Protein AF-A0A520HET7-F1 (afdb_monomer)

pLDDT: mean 91.91, std 13.43, range [41.72, 98.81]

Secondary structure (DSSP, 8-state):
--SSHHHHHTTSS------HHHHHHHHHHHHHHHHHS-HHHHHHHHHHHTTGGGG--TTS--SSHHHHHHHHHHTTT-B-TTS-BSSGGGGGGG---EETTSS--HHHHTGGG-SHHHHHHHHHHHHH-TTS-HHHHHHHHHHHHHHHHHHTSHHHHEESSSTTTTTSBEEETTB--TT-BHHHHIIIIIHHHHHHSSSPS-SPPPHHHHHHHT-S-HHHHHHHHHHHHHHHHHHHHTS-TTSPPPSSEEE-

Radius of gyration: 20.05 Å; Cα contacts (8 Å, |Δi|>4): 363; chains: 1; bounding box: 44×69×48 Å

Structure (mmCIF, N/CA/C/O backbone):
data_AF-A0A520HET7-F1
#
_entry.id   AF-A0A520HET7-F1
#
loop_
_atom_site.group_PDB
_atom_site.id
_atom_site.type_symbol
_atom_site.label_atom_id
_atom_site.label_alt_id
_atom_site.label_comp_id
_atom_site.label_asym_id
_atom_site.label_entity_id
_atom_site.label_seq_id
_atom_site.pdbx_PDB_ins_code
_atom_site.Cartn_x
_atom_site.Cartn_y
_atom_site.Cartn_z
_atom_site.occupancy
_atom_site.B_iso_or_equiv
_atom_site.auth_seq_id
_atom_site.auth_comp_id
_atom_site.auth_asym_id
_atom_sit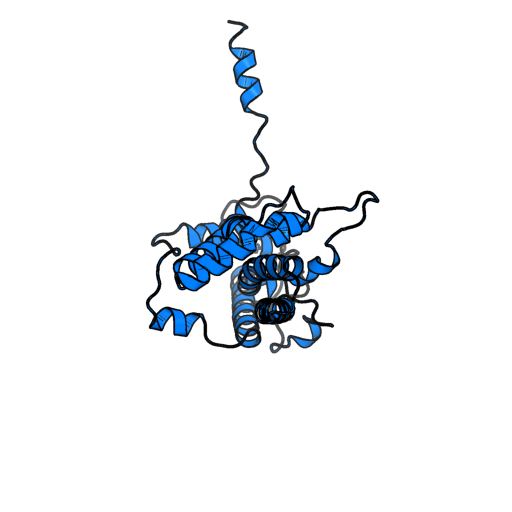e.auth_atom_id
_atom_site.pdbx_PDB_model_num
ATOM 1 N N . MET A 1 1 ? 18.263 50.268 4.501 1.00 50.28 1 MET A N 1
ATOM 2 C CA . MET A 1 1 ? 18.326 49.179 3.495 1.00 50.28 1 MET A CA 1
ATOM 3 C C . MET A 1 1 ? 18.957 47.864 3.989 1.00 50.28 1 MET A C 1
ATOM 5 O O . MET A 1 1 ? 18.772 46.863 3.322 1.00 50.28 1 MET A O 1
ATOM 9 N N . LYS A 1 2 ? 19.624 47.790 5.160 1.00 48.81 2 LYS A N 1
ATOM 10 C CA . LYS A 1 2 ? 20.211 46.527 5.679 1.00 48.81 2 LYS A CA 1
ATOM 11 C C . LYS A 1 2 ? 19.286 45.656 6.556 1.00 48.81 2 LYS A C 1
ATOM 13 O O . LYS A 1 2 ? 19.628 44.517 6.833 1.00 48.81 2 LYS A O 1
ATOM 18 N N . ARG A 1 3 ? 18.115 46.157 6.977 1.00 50.66 3 ARG A N 1
ATOM 19 C CA . ARG A 1 3 ? 17.172 45.417 7.848 1.00 50.66 3 ARG A CA 1
ATOM 20 C C . ARG A 1 3 ? 16.151 44.548 7.099 1.00 50.66 3 ARG A C 1
ATOM 22 O O . ARG A 1 3 ? 15.585 43.651 7.702 1.00 50.66 3 ARG A O 1
ATOM 29 N N . PHE A 1 4 ? 15.967 44.761 5.794 1.00 49.16 4 PHE A N 1
ATOM 30 C CA . PHE A 1 4 ? 15.048 43.959 4.971 1.00 49.16 4 PHE A CA 1
ATOM 31 C C . PHE A 1 4 ? 15.690 42.688 4.388 1.00 49.16 4 PHE A C 1
ATOM 33 O O . PHE A 1 4 ? 14.978 41.783 3.975 1.00 49.16 4 PHE A O 1
ATOM 40 N N . LEU A 1 5 ? 17.025 42.580 4.406 1.00 49.09 5 LEU A N 1
ATOM 41 C CA . LEU A 1 5 ? 17.752 41.402 3.908 1.00 49.09 5 LEU A CA 1
ATOM 42 C C . LEU A 1 5 ? 17.759 40.223 4.896 1.00 49.09 5 LEU A C 1
ATOM 44 O O . LEU A 1 5 ? 17.879 39.080 4.473 1.00 49.09 5 LEU A O 1
ATOM 48 N N . LEU A 1 6 ? 17.578 40.476 6.196 1.00 46.09 6 LEU A N 1
ATOM 49 C CA . LEU A 1 6 ? 17.542 39.421 7.219 1.00 46.09 6 LEU A CA 1
ATOM 50 C C . LEU A 1 6 ? 16.191 38.690 7.288 1.00 46.09 6 LEU A C 1
ATOM 52 O O . LEU A 1 6 ? 16.147 37.545 7.722 1.00 46.09 6 LEU A O 1
ATOM 56 N N . ALA A 1 7 ? 15.104 39.312 6.819 1.00 47.66 7 ALA A N 1
ATOM 57 C CA . ALA A 1 7 ? 13.781 38.685 6.794 1.00 47.66 7 ALA A CA 1
ATOM 58 C C . ALA A 1 7 ? 13.607 37.694 5.626 1.00 47.66 7 ALA A C 1
ATOM 60 O O . ALA A 1 7 ? 12.844 36.744 5.750 1.00 47.66 7 ALA A O 1
ATOM 61 N N . ALA A 1 8 ? 14.341 37.874 4.521 1.00 47.59 8 ALA A N 1
ATOM 62 C CA . ALA A 1 8 ? 14.247 37.003 3.344 1.00 47.59 8 ALA A CA 1
ATOM 63 C C . ALA A 1 8 ? 15.023 35.678 3.492 1.00 47.59 8 ALA A C 1
ATOM 65 O O . ALA A 1 8 ? 14.707 34.699 2.823 1.00 47.59 8 ALA A O 1
ATOM 66 N N . ILE A 1 9 ? 16.020 35.619 4.382 1.00 50.34 9 ILE A N 1
ATOM 67 C CA . ILE A 1 9 ? 16.832 34.409 4.607 1.00 50.34 9 ILE A CA 1
ATOM 68 C C . ILE A 1 9 ? 16.124 33.428 5.562 1.00 50.34 9 ILE A C 1
ATOM 70 O O . ILE A 1 9 ? 16.315 32.219 5.457 1.00 50.34 9 ILE A O 1
ATOM 74 N N . ALA A 1 10 ? 15.238 33.915 6.437 1.00 47.31 10 ALA A N 1
ATOM 75 C CA . ALA A 1 10 ? 14.486 33.071 7.370 1.00 47.31 10 ALA A CA 1
ATOM 76 C C . ALA A 1 10 ? 13.358 32.250 6.705 1.00 47.31 10 ALA A C 1
ATOM 78 O O . ALA A 1 10 ? 12.834 31.323 7.316 1.00 47.31 10 ALA A O 1
ATOM 79 N N . SER A 1 11 ? 12.987 32.556 5.457 1.00 49.66 11 SER A N 1
ATOM 80 C CA . SER A 1 11 ? 11.892 31.885 4.734 1.00 49.66 11 SER A CA 1
ATOM 81 C C . SER A 1 11 ? 12.326 30.640 3.949 1.00 49.66 11 SER A C 1
ATOM 83 O O . SER A 1 11 ? 11.476 29.907 3.458 1.00 49.66 11 SER A O 1
ATOM 85 N N . LEU A 1 12 ? 13.633 30.389 3.817 1.00 51.75 12 LEU A N 1
ATOM 86 C CA . LEU A 1 12 ? 14.186 29.283 3.017 1.00 51.75 12 LEU A CA 1
ATOM 87 C C . LEU A 1 12 ? 14.433 27.993 3.827 1.00 51.75 12 LEU A C 1
ATOM 89 O O . LEU A 1 12 ? 14.919 27.011 3.276 1.00 51.75 12 LEU A O 1
ATOM 93 N N . GLY A 1 13 ? 14.110 27.979 5.125 1.00 48.25 13 GLY A N 1
ATOM 94 C CA . GLY A 1 13 ? 14.528 26.922 6.058 1.00 48.25 13 GLY A CA 1
ATOM 95 C C . GLY A 1 13 ? 13.505 25.836 6.412 1.00 48.25 13 GLY A C 1
ATOM 96 O O . GLY A 1 13 ? 13.817 25.009 7.261 1.00 48.25 13 GLY A O 1
ATOM 97 N N . LEU A 1 14 ? 12.300 25.818 5.829 1.00 45.97 14 LEU A N 1
ATOM 98 C CA . LEU A 1 14 ? 11.236 24.865 6.214 1.00 45.97 14 LEU A CA 1
ATOM 99 C C . LEU A 1 14 ? 10.587 24.137 5.029 1.00 45.97 14 LEU A C 1
ATOM 101 O O . LEU A 1 14 ? 9.442 23.694 5.119 1.00 45.97 14 LEU A O 1
ATOM 105 N N . ALA A 1 15 ? 11.303 23.970 3.917 1.00 41.72 15 ALA A N 1
ATOM 106 C CA . ALA A 1 15 ? 10.901 22.962 2.945 1.00 41.72 15 ALA A CA 1
ATOM 107 C C . ALA A 1 15 ? 11.228 21.586 3.545 1.00 41.72 15 ALA A C 1
ATOM 109 O O . ALA A 1 15 ? 12.337 21.078 3.389 1.00 41.72 15 ALA A O 1
ATOM 110 N N . SER A 1 16 ? 10.272 21.003 4.277 1.00 43.72 16 SER A N 1
ATOM 111 C CA . SER A 1 16 ? 10.305 19.560 4.526 1.00 43.72 16 SER A CA 1
ATOM 112 C C . SER A 1 16 ? 10.418 18.874 3.162 1.00 43.72 16 SER A C 1
ATOM 114 O O . SER A 1 16 ? 9.773 19.343 2.216 1.00 43.72 16 SER A O 1
ATOM 116 N N . PRO A 1 17 ? 11.252 17.832 3.003 1.00 43.75 17 PRO A N 1
ATOM 117 C CA . PRO A 1 17 ? 11.263 17.077 1.760 1.00 43.75 17 PRO A CA 1
ATOM 118 C C . PRO A 1 17 ? 9.821 16.684 1.446 1.00 43.75 17 PRO A C 1
ATOM 120 O O . PRO A 1 17 ? 9.133 16.137 2.303 1.00 43.75 17 PRO A O 1
ATOM 123 N N . ALA A 1 18 ? 9.343 17.037 0.253 1.00 44.16 18 ALA A N 1
ATOM 124 C CA . ALA A 1 18 ? 8.029 16.622 -0.201 1.00 44.16 18 ALA A CA 1
ATOM 125 C C . ALA A 1 18 ? 8.067 15.100 -0.399 1.00 44.16 18 ALA A C 1
ATOM 127 O O . ALA A 1 18 ? 8.464 14.608 -1.453 1.00 44.16 18 ALA A O 1
ATOM 128 N N . THR A 1 19 ? 7.692 14.371 0.648 1.00 51.69 19 THR A N 1
ATOM 129 C CA . THR A 1 19 ? 7.347 12.942 0.655 1.00 51.69 19 THR A CA 1
ATOM 130 C C . THR A 1 19 ? 5.921 12.709 0.142 1.00 51.69 19 THR A C 1
ATOM 132 O O . THR A 1 19 ? 5.390 11.610 0.221 1.00 51.69 19 THR A O 1
ATOM 135 N N . ALA A 1 20 ? 5.303 13.761 -0.408 1.00 56.44 20 ALA A N 1
ATOM 136 C CA . ALA A 1 20 ? 3.887 13.831 -0.746 1.00 56.44 20 ALA A CA 1
ATOM 137 C C . ALA A 1 20 ? 3.438 12.774 -1.764 1.00 56.44 20 ALA A C 1
ATOM 139 O O . ALA A 1 20 ? 2.288 12.353 -1.716 1.00 56.44 20 ALA A O 1
ATOM 140 N N . PHE A 1 21 ? 4.353 12.327 -2.626 1.00 56.56 21 PHE A N 1
ATOM 141 C CA . PHE A 1 21 ? 4.048 11.454 -3.751 1.00 56.56 21 PHE A CA 1
ATOM 142 C C . PHE A 1 21 ? 3.367 10.143 -3.327 1.00 56.56 21 PHE A C 1
ATOM 144 O O . PHE A 1 21 ? 2.251 9.873 -3.762 1.00 56.56 21 PHE A O 1
ATOM 151 N N . TRP A 1 22 ? 3.980 9.376 -2.422 1.00 74.69 22 TRP A N 1
ATOM 152 C CA . TRP A 1 22 ? 3.409 8.107 -1.947 1.00 74.69 22 TRP A CA 1
ATOM 153 C C . TRP A 1 22 ? 2.294 8.314 -0.911 1.00 74.69 22 TRP A C 1
ATOM 155 O O . TRP A 1 22 ? 1.316 7.567 -0.865 1.00 74.69 22 TRP A O 1
ATOM 165 N N . GLU A 1 23 ? 2.380 9.378 -0.107 1.00 89.94 23 GLU A N 1
ATOM 166 C CA . GLU A 1 23 ? 1.358 9.702 0.892 1.00 89.94 23 GLU A CA 1
ATOM 167 C C . GLU A 1 23 ? 0.003 10.026 0.246 1.00 89.94 23 GLU A C 1
ATOM 169 O O . GLU A 1 23 ? -1.041 9.595 0.744 1.00 89.94 23 GLU A O 1
ATOM 174 N N . TYR A 1 24 ? -0.001 10.756 -0.874 1.00 93.31 24 TYR A N 1
ATOM 175 C CA . TYR A 1 24 ? -1.228 11.191 -1.539 1.00 93.31 24 TYR A CA 1
ATOM 176 C C . TYR A 1 24 ? -2.067 10.015 -2.058 1.00 93.31 24 TYR A C 1
ATOM 178 O O . TYR A 1 24 ? -3.299 10.034 -1.933 1.00 93.31 24 TYR A O 1
ATOM 186 N N . GLY A 1 25 ? -1.413 8.967 -2.572 1.00 94.88 25 GLY A N 1
ATOM 187 C CA . GLY A 1 25 ? -2.061 7.724 -2.990 1.00 94.88 25 GLY A CA 1
ATOM 188 C C . GLY A 1 25 ? -2.813 7.052 -1.841 1.00 94.88 25 GLY A C 1
ATOM 189 O O . GLY A 1 25 ? -4.036 6.883 -1.907 1.00 94.88 25 GLY A O 1
ATOM 190 N N . HIS A 1 26 ? -2.111 6.756 -0.743 1.00 97.50 26 HIS A N 1
ATOM 191 C CA . HIS A 1 26 ? -2.709 6.130 0.440 1.00 97.50 26 HIS A CA 1
ATOM 192 C C . HIS A 1 26 ? -3.835 6.964 1.050 1.00 97.50 26 HIS A C 1
ATOM 194 O O . HIS A 1 26 ? -4.914 6.435 1.340 1.00 97.50 26 HIS A O 1
ATOM 200 N N . GLN A 1 27 ? -3.629 8.276 1.194 1.00 97.56 27 GLN A N 1
ATOM 201 C CA . GLN A 1 27 ? -4.647 9.175 1.734 1.00 97.56 27 GLN A CA 1
ATOM 202 C C . GLN A 1 27 ? -5.900 9.187 0.856 1.00 97.56 27 GLN A C 1
ATOM 204 O O . GLN A 1 27 ? -7.016 9.159 1.380 1.00 97.56 27 GLN A O 1
ATOM 209 N N . THR A 1 28 ? -5.740 9.160 -0.468 1.00 97.12 28 THR A N 1
ATOM 210 C CA . THR A 1 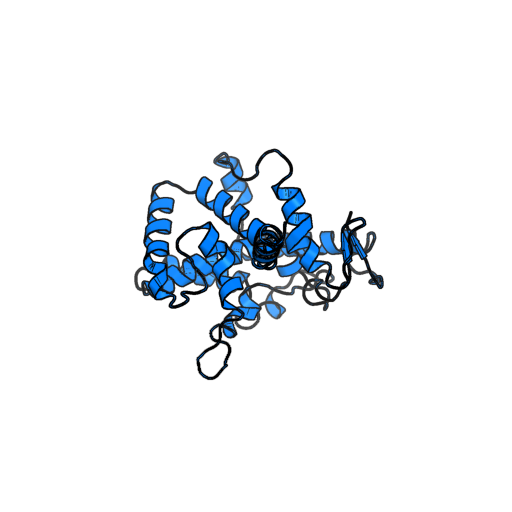28 ? -6.863 9.109 -1.411 1.00 97.12 28 THR A CA 1
ATOM 211 C C . THR A 1 28 ? -7.634 7.796 -1.290 1.00 97.12 28 THR A C 1
ATOM 213 O O . THR A 1 28 ? -8.860 7.824 -1.150 1.00 97.12 28 THR A O 1
ATOM 216 N N . VAL A 1 29 ? -6.951 6.645 -1.272 1.00 96.94 29 VAL A N 1
ATOM 217 C CA . VAL A 1 29 ? -7.588 5.327 -1.066 1.00 96.94 29 VAL A CA 1
ATOM 218 C C . VAL A 1 29 ? -8.359 5.306 0.258 1.00 96.94 29 VAL A C 1
ATOM 220 O O . VAL A 1 29 ? -9.529 4.909 0.308 1.00 96.94 29 VAL A O 1
ATOM 223 N N . ALA A 1 30 ? -7.752 5.826 1.324 1.00 98.19 30 ALA A N 1
ATOM 224 C CA . ALA A 1 30 ? -8.358 5.921 2.644 1.00 98.19 30 ALA A CA 1
ATOM 225 C C . ALA A 1 30 ? -9.596 6.841 2.658 1.00 98.19 30 ALA A C 1
ATOM 227 O O . ALA A 1 30 ? -10.626 6.490 3.243 1.00 98.19 30 ALA A O 1
ATOM 228 N N . GLN A 1 31 ? -9.556 7.979 1.960 1.00 98.19 31 GLN A N 1
ATOM 229 C CA . GLN A 1 31 ? -10.693 8.895 1.808 1.00 98.19 31 GLN A CA 1
ATOM 230 C C . GLN A 1 31 ? -11.830 8.297 0.973 1.00 98.19 31 GLN A C 1
ATOM 232 O O . GLN A 1 31 ? -13.007 8.493 1.310 1.00 98.19 31 GLN A O 1
ATOM 237 N N . ILE A 1 32 ? -11.510 7.538 -0.081 1.00 97.56 32 ILE A N 1
ATOM 238 C CA . ILE A 1 32 ? -12.490 6.763 -0.852 1.00 97.56 32 ILE A CA 1
ATOM 239 C C . ILE A 1 32 ? -13.170 5.762 0.079 1.00 97.56 32 ILE A C 1
ATOM 241 O O . ILE A 1 32 ? -14.398 5.788 0.207 1.00 97.56 32 ILE A O 1
ATOM 245 N N . ALA A 1 33 ? -12.406 4.936 0.796 1.00 97.38 33 ALA A N 1
ATOM 246 C CA . ALA A 1 33 ? -12.959 3.967 1.738 1.00 97.38 33 ALA A CA 1
ATOM 247 C C . ALA A 1 33 ? -13.851 4.660 2.783 1.00 97.38 33 ALA A C 1
ATOM 249 O O . ALA A 1 33 ? -15.022 4.302 2.956 1.00 97.38 33 ALA A O 1
ATOM 250 N N . TYR A 1 34 ? -13.354 5.728 3.413 1.00 98.00 34 TYR A N 1
ATOM 251 C CA . TYR A 1 34 ? -14.096 6.474 4.423 1.00 98.00 34 TYR A CA 1
ATOM 252 C C . TYR A 1 34 ? -15.391 7.074 3.866 1.00 98.00 34 TYR A C 1
ATOM 254 O O . TYR A 1 34 ? -16.433 7.007 4.516 1.00 98.00 34 TYR A O 1
ATOM 262 N N . SER A 1 35 ? -15.393 7.601 2.643 1.00 97.31 35 SER A N 1
ATOM 263 C CA . SER A 1 35 ? -16.594 8.156 2.000 1.00 97.31 35 SER A CA 1
ATOM 264 C C . SER A 1 35 ? -17.677 7.108 1.718 1.00 97.31 35 SER A C 1
ATOM 266 O O . SER A 1 35 ? -18.864 7.449 1.661 1.00 97.31 35 SER A O 1
ATOM 268 N N . ASN A 1 36 ? -17.288 5.835 1.611 1.00 97.38 36 ASN A N 1
ATOM 269 C CA . ASN A 1 36 ? -18.141 4.738 1.156 1.00 97.38 36 ASN A CA 1
ATOM 270 C C . ASN A 1 36 ? -18.594 3.768 2.248 1.00 97.38 36 ASN A C 1
ATOM 272 O O . ASN A 1 36 ? -19.498 2.958 2.008 1.00 97.38 36 ASN A O 1
ATOM 276 N N . VAL A 1 37 ? -18.035 3.860 3.453 1.00 96.50 37 VAL A N 1
ATOM 277 C CA . VAL A 1 37 ? -18.505 3.083 4.603 1.00 96.50 37 VAL A CA 1
ATOM 278 C C . VAL A 1 37 ? -19.769 3.677 5.240 1.00 96.50 37 VAL A C 1
ATOM 280 O O . VAL A 1 37 ? -20.121 4.848 5.069 1.00 96.50 37 VAL A O 1
ATOM 283 N N . THR A 1 38 ? -20.479 2.855 6.013 1.00 97.44 38 THR A N 1
ATOM 284 C CA . THR A 1 38 ? -21.687 3.288 6.733 1.00 97.44 38 THR A CA 1
ATOM 285 C C . THR A 1 38 ? -21.360 4.299 7.844 1.00 97.44 38 THR A C 1
ATOM 287 O O . THR A 1 38 ? -20.251 4.276 8.384 1.00 97.44 38 THR A O 1
ATOM 290 N N . PRO A 1 39 ? -22.320 5.139 8.285 1.00 98.12 39 PRO A N 1
ATOM 291 C CA . PRO A 1 39 ? -22.120 6.019 9.441 1.00 98.12 39 PRO A CA 1
ATOM 292 C C . PRO A 1 39 ? -21.683 5.275 10.715 1.00 98.12 39 PRO A C 1
ATOM 294 O O . PRO A 1 39 ? -20.826 5.760 11.453 1.00 98.12 39 PRO A O 1
ATOM 297 N N . LYS A 1 40 ? -22.211 4.062 10.940 1.00 98.50 40 LYS A N 1
ATOM 298 C CA . LYS A 1 40 ? -21.812 3.190 12.055 1.00 98.50 40 LYS A CA 1
ATOM 299 C C . LYS A 1 40 ? -20.339 2.789 11.954 1.00 98.50 40 LYS A C 1
ATOM 301 O O . LYS A 1 40 ? -19.614 2.872 12.942 1.00 98.50 40 LYS A O 1
ATOM 306 N N . THR A 1 41 ? -19.886 2.401 10.762 1.00 98.12 41 THR A N 1
ATOM 307 C CA . THR A 1 41 ? -18.479 2.072 10.504 1.00 98.12 41 THR A CA 1
ATOM 308 C C . THR A 1 41 ? -17.580 3.294 10.700 1.00 98.12 41 THR A C 1
ATOM 310 O O . THR A 1 41 ? -16.569 3.176 11.384 1.00 98.12 41 THR A O 1
ATOM 313 N N . LYS A 1 42 ? -17.970 4.486 10.218 1.00 98.50 42 LYS A N 1
ATOM 314 C CA . LYS A 1 42 ? -17.220 5.736 10.473 1.00 98.50 42 LYS A CA 1
ATOM 315 C C . LYS A 1 42 ? -17.031 5.999 11.964 1.00 98.50 42 LYS A C 1
ATOM 317 O O . LYS A 1 42 ? -15.935 6.330 12.404 1.00 98.50 42 LYS A O 1
ATOM 322 N N . ALA A 1 43 ? -18.094 5.843 12.754 1.00 98.69 43 ALA A N 1
ATOM 323 C CA . ALA A 1 43 ? -18.023 6.017 14.201 1.00 98.69 43 ALA A CA 1
ATOM 324 C C . ALA A 1 43 ? -17.067 5.006 14.860 1.00 98.69 43 ALA A C 1
ATOM 326 O O . ALA A 1 43 ? -16.297 5.390 15.738 1.00 98.69 43 ALA A O 1
ATOM 327 N N . ALA A 1 44 ? -17.074 3.747 14.411 1.00 98.38 44 ALA A N 1
ATOM 328 C CA . ALA A 1 44 ? -16.162 2.718 14.906 1.00 98.38 44 ALA A CA 1
ATOM 329 C C . ALA A 1 44 ? -14.692 3.005 14.547 1.00 98.38 44 ALA A C 1
ATOM 331 O O . ALA A 1 44 ? -13.841 2.906 15.427 1.00 98.38 44 ALA A O 1
ATOM 332 N N . ILE A 1 45 ? -14.413 3.424 13.304 1.00 98.62 45 ILE A N 1
ATOM 333 C CA . ILE A 1 45 ? -13.073 3.848 12.858 1.00 98.62 45 ILE A CA 1
ATOM 334 C C . ILE A 1 45 ? -12.573 4.986 13.752 1.00 98.62 45 ILE A C 1
ATOM 336 O O . ILE A 1 45 ? -11.536 4.847 14.390 1.00 98.62 45 ILE A O 1
ATOM 340 N N . ARG A 1 46 ? -13.351 6.070 13.894 1.00 98.69 46 ARG A N 1
ATOM 341 C CA . ARG A 1 46 ? -12.969 7.212 14.747 1.00 98.69 46 ARG A CA 1
ATOM 342 C C . ARG A 1 46 ? -12.698 6.802 16.193 1.00 98.69 46 ARG A C 1
ATOM 344 O O . ARG A 1 46 ? -11.746 7.283 16.791 1.00 98.69 46 ARG A O 1
ATOM 351 N N . LYS A 1 47 ? -13.515 5.905 16.757 1.00 98.50 47 LYS A N 1
ATOM 352 C CA . LYS A 1 47 ? -13.328 5.411 18.129 1.00 98.50 47 LYS A CA 1
ATOM 353 C C . LYS A 1 47 ? -12.020 4.630 18.300 1.00 98.50 47 LYS A C 1
ATOM 355 O O . LYS A 1 47 ? -11.419 4.707 19.368 1.00 98.50 47 LYS A O 1
ATOM 360 N N . LEU A 1 48 ? -11.611 3.853 17.297 1.00 98.44 48 LEU A N 1
ATOM 361 C CA . LEU A 1 48 ? -10.340 3.128 17.329 1.00 98.44 48 LEU A CA 1
ATOM 362 C C . LEU A 1 48 ? -9.158 4.085 17.142 1.00 98.44 48 LEU A C 1
ATOM 364 O O . LEU A 1 48 ? -8.259 4.080 17.973 1.00 98.44 48 LEU A O 1
ATOM 368 N N . LEU A 1 49 ? -9.197 4.959 16.133 1.00 98.62 49 LEU A N 1
ATOM 369 C CA . LEU A 1 49 ? -8.109 5.906 15.847 1.00 98.62 49 LEU A CA 1
ATOM 370 C C . LEU A 1 49 ? -7.915 6.961 16.951 1.00 98.62 49 LEU A C 1
ATOM 372 O O . LEU A 1 49 ? -6.797 7.407 17.196 1.00 98.62 49 LEU A O 1
ATOM 376 N N . ALA A 1 50 ? -8.963 7.288 17.715 1.00 98.62 50 ALA A N 1
ATOM 377 C CA . ALA A 1 5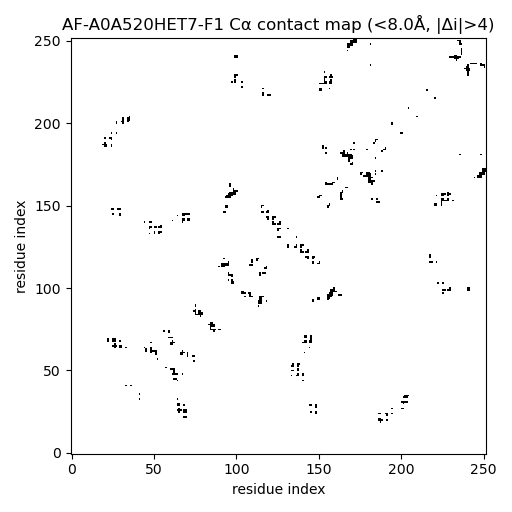0 ? -8.841 8.104 18.926 1.00 98.62 50 ALA A CA 1
ATOM 378 C C . ALA A 1 50 ? -7.906 7.489 19.990 1.00 98.62 50 ALA A C 1
ATOM 380 O O . ALA A 1 50 ? -7.466 8.191 20.897 1.00 98.62 50 ALA A O 1
ATOM 381 N N . GLN A 1 51 ? -7.582 6.196 19.883 1.00 98.38 51 GLN A N 1
ATOM 382 C CA . GLN A 1 51 ? -6.652 5.493 20.768 1.00 98.38 51 GLN A CA 1
ATOM 383 C C . GLN A 1 51 ? -5.217 5.442 20.225 1.00 98.38 51 GLN A C 1
ATOM 385 O O . GLN A 1 51 ? -4.410 4.680 20.750 1.00 98.38 51 GLN A O 1
ATOM 390 N N . GLN A 1 52 ? -4.867 6.247 19.211 1.00 98.38 52 GLN A N 1
ATOM 391 C CA . GLN A 1 52 ? -3.526 6.269 18.602 1.00 98.38 52 GLN A CA 1
ATOM 392 C C . GLN A 1 52 ? -2.369 6.392 19.609 1.00 98.38 52 GLN A C 1
ATOM 394 O O . GLN A 1 52 ? -1.289 5.878 19.354 1.00 98.38 52 GLN A O 1
ATOM 399 N N . ALA A 1 53 ? -2.585 7.007 20.778 1.00 98.38 53 ALA A N 1
ATOM 400 C CA . ALA A 1 53 ? -1.565 7.096 21.825 1.00 98.38 53 ALA A CA 1
ATOM 401 C C . ALA A 1 53 ? -1.060 5.713 22.289 1.00 98.38 53 ALA A C 1
ATOM 403 O O . ALA A 1 53 ? 0.087 5.588 22.704 1.00 98.38 53 ALA A O 1
ATOM 404 N N . LEU A 1 54 ? -1.879 4.658 22.166 1.00 98.44 54 LEU A N 1
ATOM 405 C CA . LEU A 1 54 ? -1.486 3.278 22.478 1.00 98.44 54 LEU A CA 1
ATOM 406 C C . LEU A 1 54 ? -0.455 2.700 21.495 1.00 98.44 54 LEU A C 1
ATOM 408 O O . LEU A 1 54 ? 0.216 1.723 21.834 1.00 98.44 54 LEU A O 1
ATOM 412 N N . LEU A 1 55 ? -0.323 3.281 20.296 1.00 97.94 55 LEU A N 1
ATOM 413 C CA . LEU A 1 55 ? 0.703 2.906 19.319 1.00 97.94 55 LEU A CA 1
ATOM 414 C C . LEU A 1 55 ? 2.101 3.327 19.783 1.00 97.94 55 LEU A C 1
ATOM 416 O O . LEU A 1 55 ? 3.086 2.727 19.358 1.00 97.94 55 LEU A O 1
ATOM 420 N N . ASP A 1 56 ? 2.185 4.311 20.689 1.00 96.69 56 ASP A N 1
ATOM 421 C CA . ASP A 1 56 ? 3.444 4.812 21.240 1.00 96.69 56 ASP A CA 1
ATOM 422 C C . ASP A 1 56 ? 4.396 5.304 20.128 1.00 96.69 56 ASP A C 1
ATOM 424 O O . ASP A 1 56 ? 5.595 5.075 20.163 1.00 96.69 56 ASP A O 1
ATOM 428 N N . THR A 1 57 ? 3.862 5.930 19.078 1.00 97.12 57 THR A N 1
ATOM 429 C CA . THR A 1 57 ? 4.625 6.498 17.947 1.00 97.12 57 THR A CA 1
ATOM 430 C C . THR A 1 57 ? 4.293 7.984 17.789 1.00 97.12 57 THR A C 1
ATOM 432 O O . THR A 1 57 ? 3.592 8.350 16.846 1.00 97.12 57 THR A O 1
ATOM 435 N N . PRO A 1 58 ? 4.696 8.858 18.729 1.00 95.56 58 PRO A N 1
ATOM 436 C CA . PRO A 1 58 ? 4.282 10.264 18.720 1.00 95.56 58 PRO A CA 1
ATOM 437 C C . PRO A 1 58 ? 4.722 11.035 17.462 1.00 95.56 58 PRO A C 1
ATOM 439 O O . PRO A 1 58 ? 4.083 12.021 17.104 1.00 95.56 58 PRO A O 1
ATOM 442 N N . GLU A 1 59 ? 5.765 10.575 16.769 1.00 95.25 59 GLU A N 1
ATOM 443 C CA . GLU A 1 59 ? 6.263 11.133 15.506 1.00 95.25 59 GLU A CA 1
ATOM 444 C C . GLU A 1 59 ? 5.421 10.715 14.290 1.00 95.25 59 GLU A C 1
ATOM 446 O O . GLU A 1 59 ? 5.463 11.376 13.256 1.00 95.25 59 GLU A O 1
ATOM 451 N N . CYS A 1 60 ? 4.644 9.637 14.421 1.00 97.19 60 CYS A N 1
ATOM 452 C CA . CYS A 1 60 ? 3.814 9.059 13.370 1.00 97.19 60 CYS A CA 1
ATOM 453 C C . CYS A 1 60 ? 2.351 9.050 13.819 1.00 97.19 60 CYS A C 1
ATOM 455 O O . CYS A 1 60 ? 1.900 8.077 14.436 1.00 97.19 60 CYS A O 1
ATOM 457 N N . PRO A 1 61 ? 1.596 10.129 13.555 1.00 97.25 61 PRO A N 1
ATOM 458 C CA . PRO A 1 61 ? 0.203 10.209 13.961 1.00 97.25 61 PRO A CA 1
ATOM 459 C C . PRO A 1 61 ? -0.659 9.209 13.179 1.00 97.25 61 PRO A C 1
ATOM 461 O O . PRO A 1 61 ? -0.393 8.907 12.020 1.00 97.25 61 PRO A O 1
ATOM 464 N N . ALA A 1 62 ? -1.733 8.737 13.811 1.00 98.19 62 ALA A N 1
ATOM 465 C CA . ALA A 1 62 ? -2.734 7.845 13.214 1.00 98.19 62 ALA A CA 1
ATOM 466 C C . ALA A 1 62 ? -4.162 8.210 13.670 1.00 98.19 62 ALA A C 1
ATOM 468 O O . ALA A 1 62 ? -5.036 7.355 13.784 1.00 98.19 62 ALA A O 1
ATOM 469 N N . GLY A 1 63 ? -4.404 9.483 14.001 1.00 98.19 63 GLY A N 1
ATOM 470 C CA . GLY A 1 63 ? -5.665 9.952 14.586 1.00 98.19 63 GLY A CA 1
ATOM 471 C C . GLY A 1 63 ? -6.809 10.124 13.587 1.00 98.19 63 GLY A C 1
ATOM 472 O O . GLY A 1 63 ? -7.978 10.136 13.983 1.00 98.19 63 GLY A O 1
ATOM 473 N N . THR A 1 64 ? -6.492 10.247 12.298 1.00 98.50 64 THR A N 1
ATOM 474 C CA . THR A 1 64 ? -7.456 10.310 11.189 1.00 98.50 64 THR A CA 1
ATOM 475 C C . THR A 1 64 ? -7.234 9.160 10.210 1.00 98.50 64 THR A C 1
ATOM 477 O O . THR A 1 64 ? -6.212 8.481 10.273 1.00 98.50 64 THR A O 1
ATOM 480 N N . ILE A 1 65 ? -8.190 8.920 9.307 1.00 98.38 65 ILE A N 1
ATOM 481 C CA . ILE A 1 65 ? -8.062 7.846 8.310 1.00 98.38 65 ILE A CA 1
ATOM 482 C C . ILE A 1 65 ? -6.889 8.107 7.353 1.00 98.38 65 ILE A C 1
ATOM 484 O O . ILE A 1 65 ? -6.174 7.178 7.006 1.00 98.38 65 ILE A O 1
ATOM 488 N N . GLU A 1 66 ? -6.638 9.371 7.012 1.00 98.12 66 GLU A N 1
ATOM 489 C CA . GLU A 1 66 ? -5.503 9.819 6.202 1.00 98.12 66 GLU A CA 1
ATOM 490 C C . GLU A 1 66 ? -4.175 9.586 6.929 1.00 98.12 66 GLU A C 1
ATOM 492 O O . GLU A 1 66 ? -3.260 8.995 6.368 1.00 98.12 66 GLU A O 1
ATOM 497 N N . GLN A 1 67 ? -4.079 9.980 8.202 1.00 98.31 67 GLN A N 1
ATOM 498 C CA . GLN A 1 67 ? -2.879 9.747 9.012 1.00 98.31 67 GLN A CA 1
ATOM 499 C C . GLN A 1 67 ? -2.602 8.250 9.191 1.00 98.31 67 GLN A C 1
ATOM 501 O O . GLN A 1 67 ? -1.484 7.789 8.986 1.00 98.31 67 GLN A O 1
ATOM 506 N N . ALA A 1 68 ? -3.640 7.470 9.506 1.00 98.62 68 ALA A N 1
ATOM 507 C CA . ALA A 1 68 ? -3.530 6.022 9.632 1.00 98.62 68 ALA A CA 1
ATOM 508 C C . ALA A 1 68 ? -3.081 5.360 8.319 1.00 98.62 68 ALA A C 1
ATOM 510 O O . ALA A 1 68 ? -2.333 4.390 8.363 1.00 98.62 68 ALA A O 1
ATOM 511 N N . SER A 1 69 ? -3.483 5.908 7.165 1.00 98.50 69 SER A N 1
ATOM 512 C CA 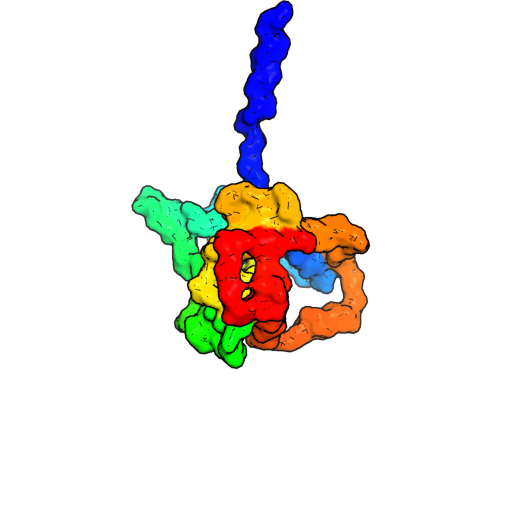. SER A 1 69 ? -3.122 5.370 5.850 1.00 98.50 69 SER A CA 1
ATOM 513 C C . SER A 1 69 ? -1.648 5.486 5.493 1.00 98.50 69 SER A C 1
ATOM 515 O O . SER A 1 69 ? -1.203 4.737 4.643 1.00 98.50 69 SER A O 1
ATOM 517 N N . VAL A 1 70 ? -0.889 6.372 6.140 1.00 97.94 70 VAL A N 1
ATOM 518 C CA . VAL A 1 70 ? 0.561 6.545 5.912 1.00 97.94 70 VAL A CA 1
ATOM 519 C C . VAL A 1 70 ? 1.395 6.109 7.121 1.00 97.94 70 VAL A C 1
ATOM 521 O O . VAL A 1 70 ? 2.624 6.155 7.101 1.00 97.94 70 VAL A O 1
ATOM 524 N N . TRP A 1 71 ? 0.735 5.678 8.200 1.00 98.31 71 TRP A N 1
ATOM 525 C CA . TRP A 1 71 ? 1.384 5.354 9.467 1.00 98.31 71 TRP A CA 1
ATOM 526 C C . TRP A 1 71 ? 2.390 4.207 9.331 1.00 98.31 71 TRP A C 1
ATOM 528 O O . TRP A 1 71 ? 3.488 4.306 9.874 1.00 98.31 71 TRP A O 1
ATOM 538 N N . ALA A 1 72 ? 2.043 3.151 8.588 1.00 98.19 72 ALA A N 1
ATOM 539 C CA . ALA A 1 72 ? 2.897 1.973 8.430 1.00 98.19 72 ALA A CA 1
ATOM 540 C C . ALA A 1 72 ? 4.240 2.303 7.747 1.00 98.19 72 ALA A C 1
ATOM 542 O O . ALA A 1 72 ? 5.276 1.773 8.144 1.00 98.19 72 A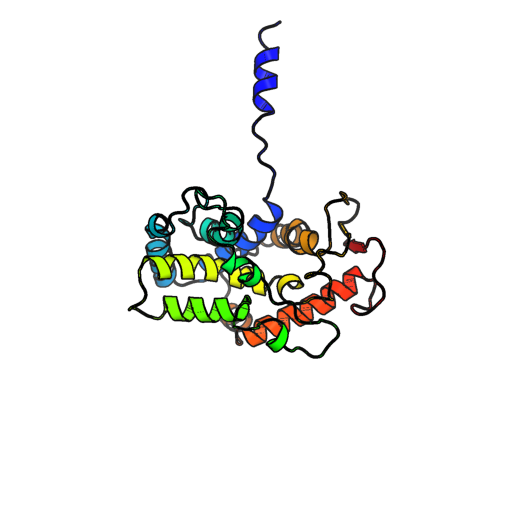LA A O 1
ATOM 543 N N . ASP A 1 73 ? 4.251 3.245 6.802 1.00 97.25 73 ASP A N 1
ATOM 544 C CA . ASP A 1 73 ? 5.490 3.772 6.225 1.00 97.25 73 ASP A CA 1
ATOM 545 C C . ASP A 1 73 ? 6.256 4.662 7.198 1.00 97.25 73 ASP A C 1
ATOM 547 O O . ASP A 1 73 ? 7.470 4.513 7.359 1.00 97.25 73 ASP A O 1
ATOM 551 N N . CYS A 1 74 ? 5.551 5.562 7.888 1.00 97.25 74 CYS A N 1
ATOM 552 C CA . CYS A 1 74 ? 6.166 6.492 8.832 1.00 97.25 74 CYS A CA 1
ATOM 553 C C . CYS A 1 74 ? 6.944 5.770 9.944 1.00 97.25 74 CYS A C 1
ATOM 555 O O . CYS A 1 74 ? 7.988 6.251 10.388 1.00 97.25 74 CYS A O 1
ATOM 557 N N . ILE A 1 75 ? 6.475 4.597 10.387 1.00 97.00 75 ILE A N 1
ATOM 558 C CA . ILE A 1 75 ? 7.124 3.847 11.468 1.00 97.00 75 ILE A CA 1
ATOM 559 C C . ILE A 1 75 ? 8.378 3.070 11.037 1.00 97.00 75 ILE A C 1
ATOM 561 O O . ILE A 1 75 ? 9.167 2.691 11.908 1.00 97.00 75 ILE A O 1
ATOM 565 N N . LYS A 1 76 ? 8.599 2.843 9.730 1.00 94.69 76 LYS A N 1
ATOM 566 C CA . LYS A 1 76 ? 9.769 2.116 9.189 1.00 94.69 76 LYS A CA 1
ATOM 567 C C . LYS A 1 76 ? 11.116 2.650 9.711 1.00 94.69 76 LYS A C 1
ATOM 569 O O . LYS A 1 76 ? 11.945 1.837 10.135 1.00 94.69 76 LYS A O 1
ATOM 574 N N . PRO A 1 77 ? 11.385 3.974 9.712 1.00 95.19 77 PRO A N 1
ATOM 575 C CA . PRO A 1 77 ? 12.648 4.515 10.211 1.00 95.19 77 PRO A CA 1
ATOM 576 C C . PRO A 1 77 ? 12.793 4.495 11.740 1.00 95.19 77 PRO A C 1
ATOM 578 O O . PRO A 1 77 ? 13.917 4.659 12.221 1.00 95.19 77 PRO A O 1
ATOM 581 N N . LEU A 1 78 ? 11.714 4.301 12.513 1.00 95.44 78 LEU A N 1
ATOM 582 C CA . LEU A 1 78 ? 11.751 4.453 13.970 1.00 95.44 78 LEU A CA 1
ATOM 583 C C . LEU A 1 78 ? 12.672 3.426 14.636 1.00 95.44 78 LEU A C 1
ATOM 585 O O . LEU A 1 78 ? 12.630 2.219 14.362 1.00 95.44 78 LEU A O 1
ATOM 589 N N . LYS A 1 79 ? 13.493 3.920 15.566 1.00 96.50 79 LYS A N 1
ATOM 590 C CA . LYS A 1 79 ? 14.461 3.125 16.319 1.00 96.50 79 LYS A CA 1
ATOM 591 C C . LYS A 1 79 ? 14.128 3.100 17.805 1.00 96.50 79 LYS A C 1
ATOM 593 O O . LYS A 1 79 ? 13.565 4.047 18.348 1.00 96.50 79 LYS A O 1
ATOM 598 N N . THR A 1 80 ? 14.488 2.009 18.465 1.00 94.25 80 THR A N 1
ATOM 599 C CA . THR A 1 80 ? 14.587 1.944 19.925 1.00 94.25 80 THR A CA 1
ATOM 600 C C . THR A 1 80 ? 15.771 2.784 20.414 1.00 94.25 80 THR A C 1
ATOM 602 O O . THR A 1 80 ? 16.626 3.197 19.629 1.00 94.25 80 THR A O 1
ATOM 605 N N . THR A 1 81 ? 15.851 3.035 21.722 1.00 93.06 81 THR A N 1
ATOM 606 C CA . THR A 1 81 ? 16.936 3.833 22.324 1.00 93.06 81 THR A CA 1
ATOM 607 C C . THR A 1 81 ? 18.327 3.223 22.125 1.00 93.06 81 THR A C 1
ATOM 609 O O . THR A 1 81 ? 19.308 3.957 22.089 1.00 93.06 81 THR A O 1
ATOM 612 N N . ASP A 1 82 ? 18.422 1.904 21.940 1.00 94.88 82 ASP A N 1
ATOM 613 C CA . ASP A 1 82 ? 19.651 1.180 21.587 1.00 94.88 82 ASP A CA 1
ATOM 614 C C . ASP A 1 82 ? 19.915 1.119 20.065 1.00 94.88 82 ASP A C 1
ATOM 616 O O . ASP A 1 82 ? 20.806 0.401 19.615 1.00 94.88 82 ASP A O 1
ATOM 620 N N . GLY A 1 83 ? 19.151 1.863 19.256 1.00 94.81 83 GLY A N 1
ATOM 621 C CA . GLY A 1 83 ? 19.365 2.025 17.815 1.00 94.81 83 GLY A CA 1
ATOM 622 C C . GLY A 1 83 ? 18.792 0.914 16.928 1.00 94.81 83 GLY A C 1
ATOM 623 O O . GLY A 1 83 ? 18.963 0.961 15.707 1.00 94.81 83 GLY A O 1
ATOM 624 N N . LYS A 1 84 ? 18.095 -0.084 17.487 1.00 95.50 84 LYS A N 1
ATOM 625 C CA . LYS A 1 84 ? 17.489 -1.178 16.705 1.00 95.50 84 LYS A CA 1
ATOM 626 C C . LYS A 1 84 ? 16.198 -0.735 16.026 1.00 95.50 84 LYS A C 1
ATOM 628 O O . LYS A 1 84 ? 15.503 0.153 16.503 1.00 95.50 84 LYS A O 1
ATOM 633 N N . SER A 1 85 ? 15.861 -1.364 14.896 1.00 96.06 85 SER A N 1
ATOM 634 C CA . SER A 1 85 ? 14.577 -1.108 14.232 1.00 96.06 85 SER A CA 1
ATOM 635 C C . SER A 1 85 ? 13.424 -1.536 15.134 1.00 96.06 85 SER A C 1
ATOM 637 O O . SER A 1 85 ? 13.338 -2.709 15.496 1.00 96.06 85 SER A O 1
ATOM 639 N N . ARG A 1 86 ? 12.537 -0.601 15.486 1.00 95.38 86 ARG A N 1
ATOM 640 C CA . ARG A 1 86 ? 11.404 -0.892 16.372 1.00 95.38 86 ARG A CA 1
ATOM 641 C C . ARG A 1 86 ? 10.309 -1.690 15.664 1.00 95.38 86 ARG A C 1
ATOM 643 O O . ARG A 1 86 ? 9.683 -2.544 16.282 1.00 95.38 86 ARG A O 1
ATOM 650 N N . PHE A 1 87 ? 10.123 -1.437 14.369 1.00 95.75 87 PHE A N 1
ATOM 651 C CA . PHE A 1 87 ? 9.090 -2.057 13.531 1.00 95.75 87 PHE A CA 1
ATOM 652 C C . PHE A 1 87 ? 9.673 -2.797 12.321 1.00 95.75 87 PHE A C 1
ATOM 654 O O . PHE A 1 87 ? 8.978 -3.048 11.345 1.00 95.75 87 PHE A O 1
ATOM 661 N N . GLY A 1 88 ? 10.954 -3.178 12.372 1.00 94.44 88 GLY A N 1
ATOM 662 C CA . GLY A 1 88 ? 11.633 -3.830 11.244 1.00 94.44 88 GLY A CA 1
ATOM 663 C C . GLY A 1 88 ? 10.995 -5.150 10.804 1.00 94.44 88 GLY A C 1
ATOM 664 O O . GLY A 1 88 ? 11.106 -5.511 9.639 1.00 94.44 88 GLY A O 1
ATOM 665 N N . PHE A 1 89 ? 10.282 -5.830 11.706 1.00 93.62 89 PHE A N 1
ATOM 666 C CA . PHE A 1 89 ? 9.517 -7.038 11.389 1.00 93.62 89 PHE A CA 1
ATOM 667 C C . PHE A 1 89 ? 8.401 -6.794 10.363 1.00 93.62 89 PHE A C 1
ATOM 669 O O . PHE A 1 89 ? 8.011 -7.728 9.676 1.00 93.62 89 PHE A O 1
ATOM 676 N N . ALA A 1 90 ? 7.896 -5.559 10.259 1.00 95.38 90 ALA A N 1
ATOM 677 C CA . ALA A 1 90 ? 6.811 -5.203 9.354 1.00 95.38 90 ALA A CA 1
ATOM 678 C C . ALA A 1 90 ? 7.302 -4.788 7.962 1.00 95.38 90 ALA A C 1
ATOM 680 O O . ALA A 1 90 ? 6.489 -4.486 7.102 1.00 95.38 90 ALA A O 1
ATOM 681 N N . TYR A 1 91 ? 8.616 -4.764 7.710 1.00 93.94 91 TYR A N 1
ATOM 682 C CA . TYR A 1 91 ? 9.150 -4.269 6.439 1.00 93.94 91 TYR A CA 1
ATOM 683 C C . TYR A 1 91 ? 8.600 -5.034 5.226 1.00 93.94 91 TYR A C 1
ATOM 685 O O . TYR A 1 91 ? 8.139 -4.414 4.274 1.00 93.94 91 TYR A O 1
ATOM 693 N N . THR A 1 92 ? 8.593 -6.369 5.278 1.00 95.00 92 THR A N 1
ATOM 694 C CA . THR A 1 92 ? 8.100 -7.206 4.169 1.00 95.00 92 THR A CA 1
ATOM 695 C C . THR A 1 92 ? 6.577 -7.288 4.113 1.00 95.00 92 THR A C 1
ATOM 697 O O . THR A 1 92 ? 6.021 -7.845 3.178 1.00 95.00 92 THR A O 1
ATOM 700 N N . TRP A 1 93 ? 5.873 -6.731 5.100 1.00 97.94 93 TRP A N 1
ATOM 701 C CA . TRP A 1 93 ? 4.412 -6.732 5.126 1.00 97.94 93 TRP A CA 1
ATOM 702 C C . TRP A 1 93 ? 3.797 -5.775 4.104 1.00 97.94 93 TRP A C 1
ATOM 704 O O . TRP A 1 93 ? 2.598 -5.838 3.879 1.00 97.94 93 TRP A O 1
ATOM 714 N N . HIS A 1 94 ? 4.600 -4.909 3.487 1.00 97.81 94 HIS A N 1
ATOM 715 C CA . HIS A 1 94 ? 4.142 -3.942 2.492 1.00 97.81 94 HIS A CA 1
ATOM 716 C C . HIS A 1 94 ? 3.999 -4.528 1.086 1.00 97.81 94 HIS A C 1
ATOM 718 O O . HIS A 1 94 ? 3.394 -3.901 0.230 1.00 97.81 94 HIS A O 1
ATOM 724 N N . PHE A 1 95 ? 4.555 -5.707 0.814 1.00 97.38 95 PHE A N 1
ATOM 725 C CA . PHE A 1 95 ? 4.608 -6.245 -0.543 1.00 97.38 95 PHE A CA 1
ATOM 726 C C . PHE A 1 95 ? 4.522 -7.775 -0.561 1.00 97.38 95 PHE A C 1
ATOM 728 O O . PHE A 1 95 ? 4.434 -8.441 0.477 1.00 97.38 95 PHE A O 1
ATOM 735 N N . GLN A 1 96 ? 4.471 -8.320 -1.769 1.00 96.06 96 GLN A N 1
ATOM 736 C CA . GLN A 1 96 ? 4.528 -9.729 -2.115 1.00 96.06 96 GLN A CA 1
ATOM 737 C C . GLN A 1 96 ? 5.114 -9.855 -3.530 1.00 96.06 96 GLN A C 1
ATOM 739 O O . GLN A 1 96 ? 4.435 -9.654 -4.531 1.00 96.06 96 GLN A O 1
ATOM 744 N N . ASP A 1 97 ? 6.391 -10.202 -3.614 1.00 90.50 97 ASP A N 1
ATOM 745 C CA . ASP A 1 97 ? 7.128 -10.237 -4.880 1.00 90.50 97 ASP A CA 1
ATOM 746 C C . ASP A 1 97 ? 6.830 -11.532 -5.656 1.00 90.50 97 ASP A C 1
ATOM 748 O O . ASP A 1 97 ? 7.586 -12.504 -5.600 1.00 90.50 97 ASP A O 1
ATOM 752 N N . ALA A 1 98 ? 5.680 -11.588 -6.336 1.00 96.50 98 ALA A N 1
ATOM 753 C CA . ALA A 1 98 ? 5.329 -12.703 -7.215 1.00 96.50 98 ALA A CA 1
ATOM 754 C C . ALA A 1 98 ? 5.889 -12.479 -8.631 1.00 96.50 98 ALA A C 1
ATOM 756 O O . ALA A 1 98 ? 5.703 -11.415 -9.217 1.00 96.50 98 ALA A O 1
ATOM 757 N N . ASP A 1 99 ? 6.545 -13.493 -9.201 1.00 97.31 99 ASP A N 1
ATOM 758 C CA . ASP A 1 99 ? 7.170 -13.403 -10.528 1.00 97.31 99 ASP A CA 1
ATOM 759 C C . ASP A 1 99 ? 6.119 -13.149 -11.621 1.00 97.31 99 ASP A C 1
ATOM 761 O O . ASP A 1 99 ? 5.253 -13.990 -11.874 1.00 97.31 99 ASP A O 1
ATOM 765 N N . VAL A 1 100 ? 6.184 -11.991 -12.284 1.00 97.25 100 VAL A N 1
ATOM 766 C CA . VAL A 1 100 ? 5.252 -11.611 -13.369 1.00 97.25 100 VAL A CA 1
ATOM 767 C C . VAL A 1 100 ? 5.461 -12.386 -14.671 1.00 97.25 100 VAL A C 1
ATOM 769 O O . VAL A 1 100 ? 4.640 -12.286 -15.578 1.00 97.25 100 VAL A O 1
ATOM 772 N N . CYS A 1 101 ? 6.535 -13.170 -14.768 1.00 96.94 101 CYS A N 1
ATOM 773 C CA . CYS A 1 101 ? 6.873 -14.003 -15.921 1.00 96.94 101 CYS A CA 1
ATOM 774 C C . CYS A 1 101 ? 6.593 -15.495 -15.710 1.00 96.94 101 CYS A C 1
ATOM 776 O O . CYS A 1 101 ? 6.842 -16.303 -16.610 1.00 96.94 101 CYS A O 1
ATOM 778 N N . ALA A 1 102 ? 6.051 -15.867 -14.552 1.00 96.56 102 ALA A N 1
ATOM 779 C CA . ALA A 1 102 ? 5.626 -17.222 -14.228 1.00 96.56 102 ALA A CA 1
ATOM 780 C C . ALA A 1 102 ? 4.112 -17.264 -13.968 1.00 96.56 102 ALA A C 1
ATOM 782 O O . ALA A 1 102 ? 3.492 -16.229 -13.741 1.00 96.56 102 ALA A O 1
ATOM 783 N N . PRO A 1 103 ? 3.465 -18.442 -13.979 1.00 97.06 103 PRO A N 1
ATOM 784 C CA . PRO A 1 103 ? 2.105 -18.552 -13.466 1.00 97.06 103 PRO A CA 1
ATOM 785 C C . PRO A 1 103 ? 2.022 -18.036 -12.025 1.00 97.06 103 PRO A C 1
ATOM 787 O O . PRO A 1 103 ? 2.886 -18.349 -11.209 1.00 97.06 103 PRO A O 1
ATOM 790 N N . PHE A 1 104 ? 0.963 -17.288 -11.712 1.00 97.38 104 PHE A N 1
ATOM 791 C CA . PHE A 1 104 ? 0.757 -16.710 -10.385 1.00 97.38 104 PHE A CA 1
ATOM 792 C C . PHE A 1 104 ? 0.858 -17.752 -9.260 1.00 97.38 104 PHE A C 1
ATOM 794 O O . PHE A 1 104 ? 0.037 -18.674 -9.181 1.00 97.38 104 PHE A O 1
ATOM 801 N N . ASP A 1 105 ? 1.815 -17.539 -8.358 1.00 95.25 105 ASP A N 1
ATOM 802 C CA . ASP A 1 105 ? 2.019 -18.317 -7.140 1.00 95.25 105 ASP A CA 1
ATOM 803 C C . ASP A 1 105 ? 2.451 -17.395 -5.990 1.00 95.25 105 ASP A C 1
ATOM 805 O O . ASP A 1 105 ? 3.499 -16.752 -6.039 1.00 95.25 105 ASP A O 1
ATOM 809 N N . LEU A 1 106 ? 1.640 -17.345 -4.930 1.00 94.19 106 LEU A N 1
ATOM 810 C CA . LEU A 1 106 ? 1.939 -16.562 -3.726 1.00 94.19 106 LEU A CA 1
ATOM 811 C C . LEU A 1 106 ? 2.808 -17.304 -2.720 1.00 94.19 106 LEU A C 1
ATOM 813 O O . LEU A 1 106 ? 3.325 -16.680 -1.798 1.00 94.19 106 LEU A O 1
ATOM 817 N N . THR A 1 107 ? 2.961 -18.618 -2.852 1.00 93.44 107 THR A N 1
ATOM 818 C CA . THR A 1 107 ? 3.691 -19.441 -1.883 1.00 93.44 107 THR A CA 1
ATOM 819 C C . THR A 1 107 ? 5.116 -18.929 -1.629 1.00 93.44 107 THR A C 1
ATOM 821 O O . THR A 1 107 ? 5.464 -18.741 -0.459 1.00 93.44 107 THR A O 1
ATOM 824 N N . PRO A 1 108 ? 5.947 -18.650 -2.658 1.00 91.88 108 PRO A N 1
ATOM 825 C CA . PRO A 1 108 ? 7.281 -18.091 -2.437 1.00 91.88 108 PRO A CA 1
ATOM 826 C C . PRO A 1 108 ? 7.234 -16.635 -1.951 1.00 91.88 108 PRO A C 1
ATOM 828 O O . PRO A 1 108 ? 8.003 -16.268 -1.063 1.00 91.88 108 PRO A O 1
ATOM 831 N N . ALA A 1 109 ? 6.304 -15.835 -2.482 1.00 91.94 109 ALA A N 1
ATOM 832 C CA . ALA A 1 109 ? 6.152 -14.412 -2.176 1.00 91.94 109 ALA A CA 1
ATOM 833 C C . ALA A 1 109 ? 5.599 -14.141 -0.762 1.00 91.94 109 ALA A C 1
ATOM 835 O O . ALA A 1 109 ? 5.771 -13.049 -0.225 1.00 91.94 109 ALA A O 1
ATOM 836 N N . CYS A 1 110 ? 4.945 -15.129 -0.143 1.00 95.19 110 CYS A N 1
ATOM 837 C CA . CYS A 1 110 ? 4.290 -15.012 1.158 1.00 95.19 110 CYS A CA 1
ATOM 838 C C . CYS A 1 110 ? 4.751 -16.049 2.182 1.00 95.19 110 CYS A C 1
ATOM 840 O O . CYS A 1 110 ? 3.969 -16.598 2.969 1.00 95.19 110 CYS A O 1
ATOM 842 N N . LYS A 1 111 ? 6.053 -16.322 2.197 1.00 91.69 111 LYS A N 1
ATOM 843 C CA . LYS A 1 111 ? 6.643 -17.241 3.164 1.00 91.69 111 LYS A CA 1
ATOM 844 C C . LYS A 1 111 ? 6.355 -16.800 4.608 1.00 91.69 111 LYS A C 1
ATOM 846 O O . LYS A 1 111 ? 6.504 -15.632 4.966 1.00 91.69 111 LYS A O 1
ATOM 851 N N . ASP A 1 112 ? 5.939 -17.756 5.439 1.00 93.06 112 ASP A N 1
ATOM 852 C CA . ASP A 1 112 ? 5.631 -17.569 6.866 1.00 93.06 112 ASP A CA 1
ATOM 853 C C . ASP A 1 112 ? 4.552 -16.497 7.151 1.00 93.06 112 ASP A C 1
ATOM 855 O O . ASP A 1 112 ? 4.438 -16.000 8.272 1.00 93.06 112 ASP A O 1
ATOM 859 N N . GLY A 1 113 ? 3.752 -16.130 6.141 1.00 94.62 113 GLY A N 1
ATOM 860 C CA . GLY A 1 113 ? 2.743 -15.072 6.239 1.00 94.62 113 GLY A CA 1
ATOM 861 C C . GLY A 1 113 ? 3.322 -13.654 6.284 1.00 94.62 113 GLY A C 1
ATOM 862 O O . GLY A 1 113 ? 2.603 -12.715 6.618 1.00 94.62 113 GLY A O 1
ATOM 863 N N . ASN A 1 114 ? 4.604 -13.468 5.962 1.00 95.19 114 ASN A N 1
ATOM 864 C CA . ASN A 1 114 ? 5.274 -12.165 5.987 1.00 95.19 114 ASN A CA 1
ATOM 865 C C . ASN A 1 114 ? 5.115 -11.400 4.666 1.00 95.19 114 ASN A C 1
ATOM 867 O O . ASN A 1 114 ? 6.107 -10.954 4.094 1.00 95.19 114 ASN A O 1
ATOM 871 N N . CYS A 1 115 ? 3.871 -11.246 4.216 1.00 97.44 115 CYS A N 1
ATOM 872 C CA . CYS A 1 115 ? 3.512 -10.494 3.020 1.00 97.44 115 CYS A CA 1
ATOM 873 C C . CYS A 1 115 ? 2.200 -9.725 3.209 1.00 97.44 115 CYS A C 1
ATOM 875 O O . CYS A 1 115 ? 1.409 -10.036 4.109 1.00 97.44 115 CYS A O 1
ATOM 877 N N . VAL A 1 116 ? 1.942 -8.763 2.326 1.00 98.31 116 VAL A N 1
ATOM 878 C CA . VAL A 1 116 ? 0.795 -7.847 2.422 1.00 98.31 116 VAL A CA 1
ATOM 879 C C . VAL A 1 116 ? -0.567 -8.550 2.472 1.00 98.31 116 VAL A C 1
ATOM 881 O O . VAL A 1 116 ? -1.387 -8.229 3.335 1.00 98.31 116 VAL A O 1
ATOM 884 N N . SER A 1 117 ? -0.809 -9.572 1.643 1.00 98.00 117 SER A N 1
ATOM 885 C CA . SER A 1 117 ? -2.093 -10.294 1.642 1.00 98.00 117 SER A CA 1
ATOM 886 C C . SER A 1 117 ? -2.372 -11.022 2.960 1.00 98.00 117 SER A C 1
ATOM 888 O O . SER A 1 117 ? -3.460 -10.892 3.527 1.00 98.00 117 SER A O 1
ATOM 890 N N . ALA A 1 118 ? -1.381 -11.725 3.511 1.00 98.31 118 ALA A N 1
ATOM 891 C CA . ALA A 1 118 ? -1.526 -12.406 4.796 1.00 98.31 118 ALA A CA 1
ATOM 892 C C . ALA A 1 118 ? -1.742 -11.420 5.958 1.00 98.31 118 ALA A C 1
ATOM 894 O O . ALA A 1 118 ? -2.518 -11.705 6.878 1.00 98.31 118 ALA A O 1
ATOM 895 N N . GLN A 1 119 ? -1.102 -10.246 5.921 1.00 98.56 119 GLN A N 1
ATOM 896 C CA . GLN A 1 119 ? -1.301 -9.227 6.953 1.00 98.56 119 GLN A CA 1
ATOM 897 C C . GLN A 1 119 ? -2.682 -8.570 6.873 1.00 98.56 119 GLN A C 1
ATOM 899 O O . GLN A 1 119 ? -3.304 -8.377 7.917 1.00 98.56 119 GLN A O 1
ATOM 904 N N . ILE A 1 120 ? -3.232 -8.351 5.672 1.00 98.75 120 ILE A N 1
ATOM 905 C CA . ILE A 1 120 ? -4.629 -7.913 5.505 1.00 98.75 120 ILE A CA 1
ATOM 906 C C . ILE A 1 120 ? -5.588 -8.897 6.193 1.00 98.75 120 ILE A C 1
ATOM 908 O O . ILE A 1 120 ? -6.443 -8.486 6.984 1.00 98.75 120 ILE A O 1
ATOM 912 N N . GLU A 1 121 ? -5.447 -10.202 5.944 1.00 98.56 121 GLU A N 1
ATOM 913 C CA . GLU A 1 121 ? -6.306 -11.214 6.573 1.00 98.56 121 GLU A CA 1
ATOM 914 C C . GLU A 1 121 ? -6.140 -11.252 8.098 1.00 98.56 121 GLU A C 1
ATOM 916 O O . GLU A 1 121 ? -7.128 -11.331 8.846 1.00 98.56 121 GLU A O 1
ATOM 921 N N . ARG A 1 122 ? -4.894 -11.150 8.573 1.00 98.62 122 ARG A N 1
ATOM 922 C CA . ARG A 1 122 ? -4.566 -11.093 9.999 1.00 98.62 122 ARG A CA 1
ATOM 923 C C . ARG A 1 122 ? -5.213 -9.885 10.673 1.00 98.62 122 ARG A C 1
ATOM 925 O O . ARG A 1 122 ? -5.842 -10.047 11.721 1.00 98.62 122 ARG A O 1
ATOM 932 N N . ASP A 1 123 ? -5.111 -8.701 10.085 1.00 98.81 123 ASP A N 1
ATOM 933 C CA . ASP A 1 123 ? -5.657 -7.476 10.665 1.00 98.81 123 ASP A CA 1
ATOM 934 C C . ASP A 1 123 ? -7.187 -7.486 10.675 1.00 98.81 123 ASP A C 1
ATOM 936 O O . ASP A 1 123 ? -7.812 -7.118 11.676 1.00 98.81 123 ASP A O 1
ATOM 940 N N . VAL A 1 124 ? -7.820 -8.017 9.622 1.00 98.50 124 VAL A N 1
ATOM 941 C CA . VAL A 1 124 ? -9.270 -8.263 9.613 1.00 98.50 124 VAL A CA 1
ATOM 942 C C . VAL A 1 124 ? -9.674 -9.200 10.756 1.00 98.50 124 VAL A C 1
ATOM 944 O O . VAL A 1 124 ? -10.678 -8.943 11.433 1.00 98.50 124 VAL A O 1
ATOM 947 N N . LYS A 1 125 ? -8.908 -10.268 11.015 1.00 98.56 125 LYS A N 1
ATOM 948 C CA . LYS A 1 125 ? -9.166 -11.197 12.127 1.00 98.56 125 LYS A CA 1
ATOM 949 C C . LYS A 1 125 ? -9.050 -10.500 13.488 1.00 98.56 125 LYS A C 1
ATOM 951 O O . LYS A 1 125 ? -9.974 -10.623 14.294 1.00 98.56 125 LYS A O 1
ATOM 956 N N . LEU A 1 126 ? -7.988 -9.726 13.716 1.00 98.62 126 LEU A N 1
ATOM 957 C CA . LEU A 1 126 ? -7.778 -8.952 14.951 1.00 98.62 126 LEU A CA 1
ATOM 958 C C . LEU A 1 126 ? -8.891 -7.920 15.191 1.00 98.62 126 LEU A C 1
ATOM 960 O O . LEU A 1 126 ? -9.365 -7.728 16.311 1.00 98.62 126 LEU A O 1
ATOM 964 N N . LEU A 1 127 ? -9.379 -7.274 14.132 1.00 98.31 127 LEU A N 1
ATOM 965 C CA . LEU A 1 127 ? -10.475 -6.312 14.237 1.00 98.31 127 LEU A CA 1
ATOM 966 C C . LEU A 1 127 ? -11.831 -6.974 14.503 1.00 98.31 127 LEU A C 1
ATOM 968 O O . LEU A 1 127 ? -12.693 -6.362 15.149 1.00 98.31 127 LEU A O 1
ATOM 972 N N . ARG A 1 128 ? -12.042 -8.209 14.040 1.00 97.81 128 ARG A N 1
ATOM 973 C CA . ARG A 1 128 ? -13.270 -8.978 14.303 1.00 97.81 128 ARG A CA 1
ATOM 974 C C . ARG A 1 128 ? -13.303 -9.561 15.712 1.00 97.81 128 ARG A C 1
ATOM 976 O O . ARG A 1 128 ? -14.377 -9.600 16.314 1.00 97.81 128 ARG A O 1
ATOM 983 N N . ASP A 1 129 ? -12.157 -9.968 16.242 1.00 97.81 129 ASP A N 1
ATOM 984 C CA . ASP A 1 129 ? -12.066 -10.554 17.572 1.00 97.81 129 ASP A CA 1
ATOM 985 C C . ASP A 1 129 ? -12.202 -9.496 18.681 1.00 97.81 129 ASP A C 1
ATOM 987 O O . ASP A 1 129 ? -11.405 -8.567 18.821 1.00 97.81 129 ASP A O 1
ATOM 991 N N . ARG A 1 130 ? -13.243 -9.644 19.506 1.00 92.19 130 ARG A N 1
ATOM 992 C CA . ARG A 1 130 ? -13.527 -8.731 20.621 1.00 92.19 130 ARG A CA 1
ATOM 993 C C . ARG A 1 130 ? -12.581 -8.916 21.808 1.00 92.19 130 ARG A C 1
ATOM 995 O O . ARG A 1 130 ? -12.548 -8.025 22.652 1.00 92.19 130 ARG A O 1
ATOM 1002 N N . ALA A 1 131 ? -11.853 -10.031 21.881 1.00 97.50 131 ALA A N 1
ATOM 1003 C CA . ALA A 1 131 ? -10.851 -10.279 22.914 1.00 97.50 131 ALA A CA 1
ATOM 1004 C C . ALA A 1 131 ? -9.499 -9.615 22.600 1.00 97.50 131 ALA A C 1
ATOM 1006 O O . ALA A 1 131 ? -8.683 -9.440 23.502 1.00 97.50 131 ALA A O 1
ATOM 1007 N N . THR A 1 132 ? -9.271 -9.210 21.346 1.00 98.44 132 THR A N 1
ATOM 1008 C CA . THR A 1 132 ? -8.048 -8.510 20.940 1.00 98.44 132 THR A CA 1
ATOM 1009 C C . THR A 1 132 ? -7.907 -7.182 21.693 1.00 98.44 132 THR A C 1
ATOM 1011 O O . THR A 1 132 ? -8.871 -6.417 21.820 1.00 98.44 132 THR A O 1
ATOM 1014 N N . SER A 1 133 ? -6.697 -6.896 22.186 1.00 98.44 133 SER A N 1
ATOM 1015 C CA . SER A 1 133 ? -6.431 -5.721 23.017 1.00 98.44 133 SER A CA 1
ATOM 1016 C C . SER A 1 133 ? -6.716 -4.410 22.267 1.00 98.44 133 SER A C 1
ATOM 1018 O O . SER A 1 133 ? -6.579 -4.351 21.042 1.00 98.44 133 SER A O 1
ATOM 1020 N N . PRO A 1 134 ? -7.083 -3.313 22.956 1.00 98.12 134 PRO A N 1
ATOM 1021 C CA . PRO A 1 134 ? -7.340 -2.045 22.278 1.00 98.12 134 PRO A CA 1
ATOM 1022 C C . PRO A 1 134 ? -6.137 -1.528 21.473 1.00 98.12 134 PRO A C 1
ATOM 1024 O O . PRO A 1 134 ? -6.334 -1.004 20.377 1.00 98.12 134 PRO A O 1
ATOM 1027 N N . LYS A 1 135 ? -4.908 -1.752 21.971 1.00 98.31 135 LYS A N 1
ATOM 1028 C CA . LYS A 1 135 ? -3.654 -1.426 21.275 1.00 98.31 135 LYS A CA 1
ATOM 1029 C C . LYS A 1 135 ? -3.524 -2.196 19.960 1.00 98.31 135 LYS A C 1
ATOM 1031 O O . LYS A 1 135 ? -3.335 -1.583 18.913 1.00 98.31 135 LYS A O 1
ATOM 1036 N N . ASP A 1 136 ? -3.691 -3.516 20.001 1.00 98.50 136 ASP A N 1
ATOM 1037 C CA . ASP A 1 136 ? -3.565 -4.352 18.802 1.00 98.50 136 ASP A CA 1
ATOM 1038 C C . ASP A 1 136 ? -4.676 -4.048 17.794 1.00 98.50 136 ASP A C 1
ATOM 1040 O O . ASP A 1 136 ? -4.452 -4.097 16.592 1.00 98.50 136 ASP A O 1
ATOM 1044 N N . ARG A 1 137 ? -5.873 -3.668 18.261 1.00 98.69 137 ARG A N 1
ATOM 1045 C CA . ARG A 1 137 ? -6.984 -3.273 17.384 1.00 98.69 137 ARG A CA 1
ATOM 1046 C C . ARG A 1 137 ? -6.734 -1.947 16.669 1.00 98.69 137 ARG A C 1
ATOM 1048 O O . ARG A 1 137 ? -7.089 -1.839 15.499 1.00 98.69 137 ARG A O 1
ATOM 1055 N N . VAL A 1 138 ? -6.182 -0.929 17.337 1.00 98.69 138 VAL A N 1
ATOM 1056 C CA . VAL A 1 138 ? -5.844 0.335 16.652 1.00 98.69 138 VAL A CA 1
ATOM 1057 C C . VAL A 1 138 ? -4.669 0.138 15.693 1.00 98.69 138 VAL A C 1
ATOM 1059 O O . VAL A 1 138 ? -4.715 0.659 14.582 1.00 98.69 138 VAL A O 1
ATOM 1062 N N . GLN A 1 139 ? -3.687 -0.687 16.066 1.00 98.62 139 GLN A N 1
ATOM 1063 C CA . GLN A 1 139 ? -2.570 -1.041 15.191 1.00 98.62 139 GLN A CA 1
ATOM 1064 C C . GLN A 1 139 ? -3.038 -1.821 13.956 1.00 98.62 139 GLN A C 1
ATOM 1066 O O . GLN A 1 139 ? -2.706 -1.436 12.840 1.00 98.62 139 GLN A O 1
ATOM 1071 N N . ALA A 1 140 ? -3.872 -2.848 14.140 1.00 98.81 140 ALA A N 1
ATOM 1072 C CA . ALA A 1 140 ? -4.465 -3.613 13.044 1.00 98.81 140 ALA A CA 1
ATOM 1073 C C . ALA A 1 140 ? -5.325 -2.734 12.126 1.00 98.81 140 ALA A C 1
ATOM 1075 O O . ALA A 1 140 ? -5.338 -2.934 10.920 1.00 98.81 140 ALA A O 1
ATOM 1076 N N . LEU A 1 141 ? -6.037 -1.734 12.663 1.00 98.81 141 LEU A N 1
ATOM 1077 C CA . LEU A 1 141 ? -6.775 -0.792 11.821 1.00 98.81 141 LEU A CA 1
ATOM 1078 C C . LEU A 1 141 ? -5.839 0.064 10.961 1.00 98.81 141 LEU A C 1
ATOM 1080 O O . LEU A 1 141 ? -6.123 0.241 9.780 1.00 98.81 141 LEU A O 1
ATOM 1084 N N . ALA A 1 142 ? -4.763 0.605 11.538 1.00 98.75 142 ALA A N 1
ATOM 1085 C CA . ALA A 1 142 ? -3.807 1.428 10.798 1.00 98.75 142 ALA A CA 1
ATOM 1086 C C . ALA A 1 142 ? -3.107 0.620 9.695 1.00 98.75 142 ALA A C 1
ATOM 1088 O O . ALA A 1 142 ? -3.093 1.048 8.542 1.00 98.75 142 ALA A O 1
ATOM 1089 N N . PHE A 1 143 ? -2.629 -0.582 10.025 1.00 98.81 143 PHE A N 1
ATOM 1090 C CA . PHE A 1 143 ? -2.046 -1.497 9.048 1.00 98.81 143 PHE A CA 1
ATOM 1091 C C . PHE A 1 143 ? -3.042 -1.900 7.960 1.00 98.81 143 PHE A C 1
ATOM 1093 O O . PHE A 1 143 ? -2.724 -1.755 6.788 1.00 98.81 143 PHE A O 1
ATOM 1100 N N . LEU A 1 144 ? -4.276 -2.280 8.305 1.00 98.81 144 LEU A N 1
ATOM 1101 C CA . LEU A 1 144 ? -5.285 -2.642 7.306 1.00 98.81 144 LEU A CA 1
ATOM 1102 C C . LEU A 1 144 ? -5.586 -1.500 6.323 1.00 98.81 144 LEU A C 1
ATOM 1104 O O . LEU A 1 144 ? -5.740 -1.750 5.130 1.00 98.81 144 LEU A O 1
ATOM 1108 N N . ILE A 1 145 ? -5.694 -0.255 6.809 1.00 98.69 145 ILE A N 1
ATOM 1109 C CA . ILE A 1 145 ? -5.939 0.912 5.944 1.00 98.69 145 ILE A CA 1
ATOM 1110 C C . ILE A 1 145 ? -4.782 1.093 4.951 1.00 98.69 145 ILE A C 1
ATOM 1112 O O . ILE A 1 145 ? -5.037 1.381 3.783 1.00 98.69 145 ILE A O 1
ATOM 1116 N N . HIS A 1 146 ? -3.540 0.920 5.403 1.00 98.75 146 HIS A N 1
ATOM 1117 C CA . HIS A 1 146 ? -2.350 1.064 4.569 1.00 98.75 146 HIS A CA 1
ATOM 1118 C C . HIS A 1 146 ? -2.181 -0.106 3.588 1.00 98.75 146 HIS A C 1
ATOM 1120 O O . HIS A 1 146 ? -2.120 0.110 2.381 1.00 98.75 146 HIS A O 1
ATOM 1126 N N . PHE A 1 147 ? -2.198 -1.344 4.090 1.00 98.75 147 PHE A N 1
ATOM 1127 C CA . PHE A 1 147 ? -1.894 -2.556 3.327 1.00 98.75 147 PHE A CA 1
ATOM 1128 C C . PHE A 1 147 ? -2.913 -2.871 2.236 1.00 98.75 147 PHE A C 1
ATOM 1130 O O . PHE A 1 147 ? -2.546 -3.406 1.196 1.00 98.75 147 PHE A O 1
ATOM 1137 N N . VAL A 1 148 ? -4.186 -2.502 2.414 1.00 98.12 148 VAL A N 1
ATOM 1138 C CA . VAL A 1 148 ? -5.150 -2.582 1.304 1.00 98.12 148 VAL A CA 1
ATOM 1139 C C . VAL A 1 148 ? -4.751 -1.637 0.166 1.00 98.12 148 VAL A C 1
ATOM 1141 O O . VAL A 1 148 ? -4.964 -1.987 -0.988 1.00 98.12 148 VAL A O 1
ATOM 1144 N N . GLY A 1 149 ? -4.160 -0.476 0.466 1.00 97.06 149 GLY A N 1
ATOM 1145 C CA . GLY A 1 149 ? -3.567 0.405 -0.541 1.00 97.06 149 GLY A CA 1
ATOM 1146 C C . GLY A 1 149 ? -2.358 -0.238 -1.220 1.00 97.06 149 GLY A C 1
ATOM 1147 O O . GLY A 1 149 ? -2.366 -0.359 -2.441 1.00 97.06 149 GLY A O 1
ATOM 1148 N N . ASP A 1 150 ? -1.396 -0.725 -0.430 1.00 98.38 150 ASP A N 1
ATOM 1149 C CA . ASP A 1 150 ? -0.184 -1.391 -0.934 1.00 98.38 150 ASP A CA 1
ATOM 1150 C C . ASP A 1 150 ? -0.509 -2.556 -1.870 1.00 98.38 150 ASP A C 1
ATOM 1152 O O . ASP A 1 150 ? 0.023 -2.635 -2.969 1.00 98.38 150 ASP A O 1
ATOM 1156 N N . LEU A 1 151 ? -1.429 -3.448 -1.483 1.00 98.06 151 LEU A N 1
ATOM 1157 C CA . LEU A 1 151 ? -1.770 -4.617 -2.299 1.00 98.06 151 LEU A CA 1
ATOM 1158 C C . LEU A 1 151 ? -2.290 -4.229 -3.695 1.00 98.06 151 LEU A C 1
ATOM 1160 O O . LEU A 1 151 ? -2.113 -4.993 -4.641 1.00 98.06 151 LEU A O 1
ATOM 1164 N N . HIS A 1 152 ? -2.920 -3.059 -3.829 1.00 97.12 152 HIS A N 1
ATOM 1165 C CA . HIS A 1 152 ? -3.441 -2.556 -5.103 1.00 97.12 152 HIS A CA 1
ATOM 1166 C C . HIS A 1 152 ? -2.434 -1.691 -5.876 1.00 97.12 152 HIS A C 1
ATOM 1168 O O . HIS A 1 152 ? -2.767 -1.209 -6.960 1.00 97.12 152 HIS A O 1
ATOM 1174 N N . GLN A 1 153 ? -1.218 -1.500 -5.358 1.00 97.25 153 GLN A N 1
ATOM 1175 C CA . GLN A 1 153 ? -0.091 -0.978 -6.121 1.00 97.25 153 GLN A CA 1
ATOM 1176 C C . GLN A 1 153 ? 0.553 -2.161 -6.868 1.00 97.25 153 GLN A C 1
ATOM 1178 O O . GLN A 1 153 ? 1.098 -3.056 -6.220 1.00 97.25 153 GLN A O 1
ATOM 1183 N N . PRO A 1 154 ? 0.495 -2.218 -8.213 1.00 97.31 154 PRO A N 1
ATOM 1184 C CA . PRO A 1 154 ? 0.939 -3.390 -8.970 1.00 97.31 154 PRO A CA 1
ATOM 1185 C C . PRO A 1 154 ? 2.351 -3.880 -8.623 1.00 97.31 154 PRO A C 1
ATOM 1187 O O . PRO A 1 154 ? 2.585 -5.071 -8.437 1.00 97.31 154 PRO A O 1
ATOM 1190 N N . LEU A 1 155 ? 3.299 -2.964 -8.457 1.00 97.62 155 LEU A N 1
ATOM 1191 C CA . LEU A 1 155 ? 4.699 -3.273 -8.174 1.00 97.62 155 LEU A CA 1
ATOM 1192 C C . LEU A 1 155 ? 4.978 -3.621 -6.702 1.00 97.62 155 LEU A C 1
ATOM 1194 O O . LEU A 1 155 ? 6.120 -3.906 -6.358 1.00 97.62 155 LEU A O 1
ATOM 1198 N N . HIS A 1 156 ? 3.961 -3.618 -5.836 1.00 97.75 156 HIS A N 1
ATOM 1199 C CA . HIS A 1 156 ? 4.014 -4.294 -4.534 1.00 97.75 156 HIS A CA 1
ATOM 1200 C C . HIS A 1 156 ? 3.555 -5.754 -4.630 1.00 97.75 156 HIS A C 1
ATOM 1202 O O . HIS A 1 156 ? 3.726 -6.497 -3.669 1.00 97.75 156 HIS A O 1
ATOM 1208 N N . ALA A 1 157 ? 2.929 -6.169 -5.736 1.00 95.81 157 ALA A N 1
ATOM 1209 C CA . ALA A 1 157 ? 2.381 -7.515 -5.912 1.00 95.81 157 ALA A CA 1
ATOM 1210 C C . ALA A 1 157 ? 3.051 -8.328 -7.030 1.00 95.81 157 ALA A C 1
ATOM 1212 O O . ALA A 1 157 ? 2.792 -9.527 -7.156 1.00 95.81 157 ALA A O 1
ATOM 1213 N N . GLY A 1 158 ? 3.876 -7.681 -7.851 1.00 94.94 158 GLY A N 1
ATOM 1214 C CA . GLY A 1 158 ? 4.601 -8.297 -8.948 1.00 94.94 158 GLY A CA 1
ATOM 1215 C C . GLY A 1 158 ? 6.053 -7.843 -8.990 1.00 94.94 158 GLY A C 1
ATOM 1216 O O . GLY A 1 158 ? 6.352 -6.667 -8.792 1.00 94.94 158 GLY A O 1
ATOM 1217 N N . ASP A 1 159 ? 6.940 -8.784 -9.285 1.00 95.44 159 ASP A N 1
ATOM 1218 C CA . ASP A 1 159 ? 8.386 -8.586 -9.311 1.00 95.44 159 ASP A CA 1
ATOM 1219 C C . ASP A 1 159 ? 9.017 -9.273 -10.531 1.00 95.44 159 ASP A C 1
ATOM 1221 O O . ASP A 1 159 ? 8.473 -10.235 -11.085 1.00 95.44 159 ASP A O 1
ATOM 1225 N N . ARG A 1 160 ? 10.189 -8.775 -10.942 1.00 94.31 160 ARG A N 1
ATOM 1226 C CA . ARG A 1 160 ? 11.057 -9.396 -11.957 1.00 94.31 160 ARG A CA 1
ATOM 1227 C C . ARG A 1 160 ? 12.465 -9.658 -11.431 1.00 94.31 160 ARG A C 1
ATOM 1229 O O . ARG A 1 160 ? 13.447 -9.495 -12.158 1.00 94.31 160 ARG A O 1
ATOM 1236 N N . ASN A 1 161 ? 12.573 -10.061 -10.167 1.00 94.19 161 ASN A N 1
ATOM 1237 C CA . ASN A 1 161 ? 13.829 -10.121 -9.428 1.00 94.19 161 ASN A CA 1
ATOM 1238 C C . ASN A 1 161 ? 14.551 -8.757 -9.446 1.00 94.19 161 ASN A C 1
ATOM 1240 O O . ASN A 1 161 ? 15.771 -8.669 -9.607 1.00 94.19 161 ASN A O 1
ATOM 1244 N N . ASP A 1 162 ? 13.767 -7.684 -9.322 1.00 95.81 162 ASP A N 1
ATOM 1245 C CA . ASP A 1 162 ? 14.197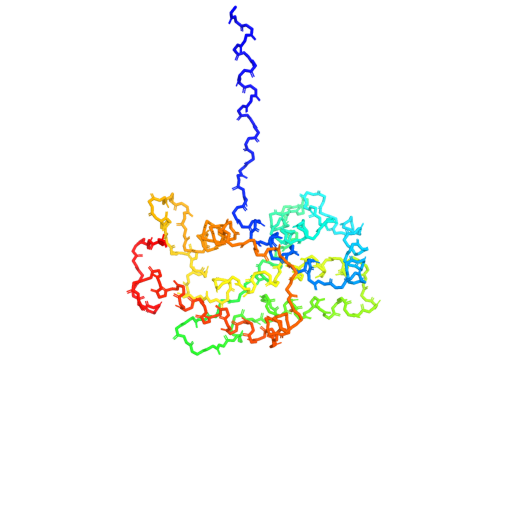 -6.284 -9.376 1.00 95.81 162 ASP A CA 1
ATOM 1246 C C . ASP A 1 162 ? 13.595 -5.444 -8.234 1.00 95.81 162 ASP A C 1
ATOM 1248 O O . ASP A 1 162 ? 13.645 -4.207 -8.263 1.00 95.81 162 ASP A O 1
ATOM 1252 N N . LYS A 1 163 ? 13.086 -6.136 -7.201 1.00 95.81 163 LYS A N 1
ATOM 1253 C CA . LYS A 1 163 ? 12.465 -5.586 -5.991 1.00 95.81 163 LYS A CA 1
ATOM 1254 C C . LYS A 1 163 ? 11.235 -4.749 -6.341 1.00 95.81 163 LYS A C 1
ATOM 1256 O O . LYS A 1 163 ? 11.152 -3.578 -5.953 1.00 95.81 163 LYS A O 1
ATOM 1261 N N . GLY A 1 164 ? 10.348 -5.310 -7.160 1.00 96.31 164 GLY A N 1
ATOM 1262 C CA . GLY A 1 164 ? 9.146 -4.627 -7.632 1.00 96.31 164 GLY A CA 1
ATOM 1263 C C . GLY A 1 164 ? 9.486 -3.384 -8.454 1.00 96.31 164 GLY A C 1
ATOM 1264 O O . GLY A 1 164 ? 8.937 -2.309 -8.238 1.00 96.31 164 GLY A O 1
ATOM 1265 N N . GLY A 1 165 ? 10.482 -3.464 -9.335 1.00 97.19 165 GLY A N 1
ATOM 1266 C CA . GLY A 1 165 ? 10.885 -2.357 -10.203 1.00 97.19 165 GLY A CA 1
ATOM 1267 C C . GLY A 1 165 ? 11.742 -1.282 -9.525 1.00 97.19 165 GLY A C 1
ATOM 1268 O O . GLY A 1 165 ? 12.034 -0.255 -10.146 1.00 97.19 165 GLY A O 1
ATOM 1269 N N . ASN A 1 166 ? 12.187 -1.486 -8.279 1.00 96.94 166 ASN A N 1
ATOM 1270 C CA . ASN A 1 166 ? 13.101 -0.555 -7.610 1.00 96.94 166 ASN A CA 1
ATOM 1271 C C . ASN A 1 166 ? 14.493 -0.516 -8.263 1.00 96.94 166 ASN A C 1
ATOM 1273 O O . ASN A 1 166 ? 15.152 0.529 -8.242 1.00 96.94 166 ASN A O 1
ATOM 1277 N N . ASP A 1 167 ? 14.926 -1.619 -8.877 1.00 96.75 167 ASP A N 1
ATOM 1278 C CA . ASP A 1 167 ? 16.201 -1.697 -9.598 1.00 96.75 167 ASP A CA 1
ATOM 1279 C C . ASP A 1 167 ? 16.085 -1.227 -11.074 1.00 96.75 167 ASP A C 1
ATOM 1281 O O . ASP A 1 167 ? 17.097 -1.086 -11.768 1.00 96.75 167 ASP A O 1
ATOM 1285 N N . VAL A 1 168 ? 14.877 -0.886 -11.552 1.00 96.69 168 VAL A N 1
ATOM 1286 C CA . VAL A 1 168 ? 14.622 -0.398 -12.921 1.00 96.69 168 VAL A CA 1
ATOM 1287 C C . VAL A 1 168 ? 14.647 1.127 -12.954 1.00 96.69 168 VAL A C 1
ATOM 1289 O O . VAL A 1 168 ? 13.665 1.788 -12.629 1.00 96.69 168 VAL A O 1
ATOM 1292 N N . LYS A 1 169 ? 15.771 1.717 -13.373 1.00 97.12 169 LYS A N 1
ATOM 1293 C CA . LYS A 1 169 ? 15.898 3.179 -13.521 1.00 97.12 169 LYS A CA 1
ATOM 1294 C C . LYS A 1 169 ? 14.881 3.703 -14.524 1.00 97.12 169 LYS A C 1
ATOM 1296 O O . LYS A 1 169 ? 14.797 3.176 -15.631 1.00 97.12 169 LYS A O 1
ATOM 1301 N N . ALA A 1 170 ? 14.184 4.774 -14.169 1.00 96.25 170 ALA A N 1
ATOM 1302 C CA . ALA A 1 170 ? 13.092 5.280 -14.982 1.00 96.25 170 ALA A CA 1
ATOM 1303 C C . ALA A 1 170 ? 13.048 6.808 -15.009 1.00 96.25 170 ALA A C 1
ATOM 1305 O O . ALA A 1 170 ? 13.400 7.466 -14.029 1.00 96.25 170 ALA A O 1
ATOM 1306 N N . ASP A 1 171 ? 12.578 7.347 -16.127 1.00 95.31 171 ASP A N 1
ATOM 1307 C CA . ASP A 1 171 ? 12.190 8.746 -16.271 1.00 95.31 171 ASP A CA 1
ATOM 1308 C C . ASP A 1 171 ? 10.665 8.838 -16.389 1.00 95.31 171 ASP A C 1
ATOM 1310 O O . ASP A 1 171 ? 10.031 7.959 -16.976 1.00 95.31 171 ASP A O 1
ATOM 1314 N N . TYR A 1 172 ? 10.078 9.908 -15.853 1.00 93.50 172 TYR A N 1
ATOM 1315 C CA . TYR A 1 172 ? 8.669 10.237 -16.045 1.00 93.50 172 TYR A CA 1
ATOM 1316 C C . TYR A 1 172 ? 8.548 11.406 -17.029 1.00 93.50 172 TYR A C 1
ATOM 1318 O O . TYR A 1 172 ? 8.812 12.568 -16.694 1.00 93.50 172 TYR A O 1
ATOM 1326 N N . GLY A 1 173 ? 8.218 11.099 -18.282 1.00 91.19 173 GLY A N 1
ATOM 1327 C CA . GLY A 1 173 ? 8.277 12.035 -19.396 1.00 91.19 173 GLY A CA 1
ATOM 1328 C C . GLY A 1 173 ? 9.685 12.611 -19.567 1.00 91.19 173 GLY A C 1
ATOM 1329 O O . GLY A 1 173 ? 10.645 11.891 -19.825 1.00 91.19 173 GLY A O 1
ATOM 1330 N N . ILE A 1 174 ? 9.814 13.933 -19.441 1.00 90.31 174 ILE A N 1
ATOM 1331 C CA . ILE A 1 174 ? 11.110 14.637 -19.512 1.00 90.31 174 ILE A CA 1
ATOM 1332 C C . ILE A 1 174 ? 11.798 14.784 -18.145 1.00 90.31 174 ILE A C 1
ATOM 1334 O O . ILE A 1 174 ? 12.894 15.341 -18.066 1.00 90.31 174 ILE A O 1
ATOM 1338 N N . TYR A 1 175 ? 11.152 14.351 -17.059 1.00 89.69 175 TYR A N 1
ATOM 1339 C CA . TYR A 1 175 ? 11.655 14.498 -15.698 1.00 89.69 175 TYR A CA 1
ATOM 1340 C C . TYR A 1 175 ? 12.222 13.171 -15.184 1.00 89.69 175 TYR A C 1
ATOM 1342 O O . TYR A 1 175 ? 11.492 12.212 -14.954 1.00 89.69 175 TYR A O 1
ATOM 1350 N N . GLY A 1 176 ? 13.540 13.130 -14.991 1.00 88.56 176 GLY A N 1
ATOM 1351 C CA . GLY A 1 176 ? 14.272 11.892 -14.721 1.00 88.56 176 GLY A CA 1
ATOM 1352 C C . GLY A 1 176 ? 15.455 12.067 -13.774 1.00 88.56 176 GLY A C 1
ATOM 1353 O O . GLY A 1 176 ? 16.601 11.854 -14.177 1.00 88.56 176 GLY A O 1
ATOM 1354 N N . PRO A 1 177 ? 15.251 12.520 -12.521 1.00 91.94 177 PRO A N 1
ATOM 1355 C CA . PRO A 1 177 ? 16.348 12.604 -11.566 1.00 91.94 177 PRO A CA 1
ATOM 1356 C C . PRO A 1 177 ? 16.950 11.213 -11.318 1.00 91.94 177 PRO A C 1
ATOM 1358 O O . PRO A 1 177 ? 16.259 10.200 -11.368 1.00 91.94 177 PRO A O 1
ATOM 1361 N N . ALA A 1 178 ? 18.238 11.153 -10.968 1.00 90.12 178 ALA A N 1
ATOM 1362 C CA . ALA A 1 178 ? 18.965 9.886 -10.822 1.00 90.12 178 ALA A CA 1
ATOM 1363 C C . ALA A 1 178 ? 18.324 8.884 -9.838 1.00 90.12 178 ALA A C 1
ATOM 1365 O O . ALA A 1 178 ? 18.548 7.685 -9.973 1.00 90.12 178 ALA A O 1
ATOM 1366 N N . ARG A 1 179 ? 17.538 9.382 -8.873 1.00 89.44 179 ARG A N 1
ATOM 1367 C CA . ARG A 1 179 ? 16.828 8.587 -7.863 1.00 89.44 179 ARG A CA 1
ATOM 1368 C C . ARG A 1 179 ? 15.542 7.915 -8.361 1.00 89.44 179 ARG A C 1
ATOM 1370 O O . ARG A 1 179 ? 14.999 7.110 -7.621 1.00 89.44 179 ARG A O 1
ATOM 1377 N N . PHE A 1 180 ? 15.018 8.287 -9.530 1.00 94.25 180 PHE A N 1
ATOM 1378 C CA . PHE A 1 180 ? 13.780 7.700 -10.040 1.00 94.25 180 PHE A CA 1
ATOM 1379 C C . PHE A 1 180 ? 14.017 6.292 -10.585 1.00 94.25 180 PHE A C 1
ATOM 1381 O O . PHE A 1 180 ? 14.950 6.025 -11.352 1.00 94.25 180 PHE A O 1
ATOM 1388 N N . ASN A 1 181 ? 13.121 5.407 -10.176 1.00 96.50 181 ASN A N 1
ATOM 1389 C CA . ASN A 1 181 ? 12.960 4.050 -10.662 1.00 96.50 181 ASN A CA 1
ATOM 1390 C C . ASN A 1 181 ? 11.476 3.790 -10.969 1.00 96.50 181 ASN A C 1
ATOM 1392 O O . ASN A 1 181 ? 10.615 4.611 -10.631 1.00 96.50 181 ASN A O 1
ATOM 1396 N N . LEU A 1 182 ? 11.185 2.670 -11.625 1.00 96.75 182 LEU A N 1
ATOM 1397 C CA . LEU A 1 182 ? 9.835 2.308 -12.044 1.00 96.75 182 LEU A CA 1
ATOM 1398 C C . LEU A 1 182 ? 8.870 2.302 -10.847 1.00 96.75 182 LEU A C 1
ATOM 1400 O O . LEU A 1 182 ? 7.818 2.930 -10.925 1.00 96.75 182 LEU A O 1
ATOM 1404 N N . HIS A 1 183 ? 9.277 1.705 -9.725 1.00 97.00 183 HIS A N 1
ATOM 1405 C CA . HIS A 1 183 ? 8.487 1.659 -8.491 1.00 97.00 183 HIS A CA 1
ATOM 1406 C C . HIS A 1 183 ? 8.072 3.052 -7.999 1.00 97.00 183 HIS A C 1
ATOM 1408 O O . HIS A 1 183 ? 6.891 3.353 -7.867 1.00 97.00 183 HIS A O 1
ATOM 1414 N N . SER A 1 184 ? 9.044 3.954 -7.837 1.00 95.19 184 SER A N 1
ATOM 1415 C CA . SER A 1 184 ? 8.821 5.319 -7.352 1.00 95.19 184 SER A CA 1
ATOM 1416 C C . SER A 1 184 ? 7.928 6.154 -8.271 1.00 95.19 184 SER A C 1
ATOM 1418 O O . SER A 1 184 ? 7.271 7.081 -7.802 1.00 95.19 184 SER A O 1
ATOM 1420 N N . ILE A 1 185 ? 7.899 5.851 -9.576 1.00 95.25 185 ILE A N 1
ATOM 1421 C CA . ILE A 1 185 ? 6.995 6.512 -10.523 1.00 95.25 185 ILE A CA 1
ATOM 1422 C C . ILE A 1 185 ? 5.556 6.049 -10.289 1.00 95.25 185 ILE A C 1
ATOM 1424 O O . ILE A 1 185 ? 4.661 6.896 -10.270 1.00 95.25 185 ILE A O 1
ATOM 1428 N N . TRP A 1 186 ? 5.345 4.744 -10.087 1.00 95.38 186 TRP A N 1
ATOM 1429 C CA . TRP A 1 186 ? 4.035 4.155 -9.795 1.00 95.38 186 TRP A CA 1
ATOM 1430 C C . TRP A 1 186 ? 3.480 4.597 -8.443 1.00 95.38 186 TRP A C 1
ATOM 1432 O O . TRP A 1 186 ? 2.339 5.048 -8.401 1.00 95.38 186 TRP A O 1
ATOM 1442 N N . ASP A 1 187 ? 4.292 4.567 -7.385 1.00 94.69 187 ASP A N 1
ATOM 1443 C CA . ASP A 1 187 ? 3.904 5.072 -6.058 1.00 94.69 187 ASP A CA 1
ATOM 1444 C C . ASP A 1 187 ? 3.598 6.566 -6.062 1.00 94.69 187 ASP A C 1
ATOM 1446 O O . ASP A 1 187 ? 2.834 7.058 -5.236 1.00 94.69 187 ASP A O 1
ATOM 1450 N N . GLY A 1 188 ? 4.251 7.302 -6.960 1.00 92.38 188 GLY A N 1
ATOM 1451 C CA . GLY A 1 188 ? 4.299 8.747 -6.904 1.00 92.38 188 GLY A CA 1
ATOM 1452 C C . GLY A 1 188 ? 3.647 9.434 -8.094 1.00 92.38 188 GLY A C 1
ATOM 1453 O O . GLY A 1 188 ? 2.423 9.460 -8.208 1.00 92.38 188 GLY A O 1
ATOM 1454 N N . PRO A 1 189 ? 4.438 10.067 -8.976 1.00 92.38 189 PRO A N 1
ATOM 1455 C CA . PRO A 1 189 ? 3.929 11.009 -9.968 1.00 92.38 189 PRO A CA 1
ATOM 1456 C C . PRO A 1 189 ? 2.906 10.416 -10.952 1.00 92.38 189 PRO A C 1
ATOM 1458 O O . PRO A 1 189 ? 2.060 11.161 -11.456 1.00 92.38 189 PRO A O 1
ATOM 1461 N N . LEU A 1 190 ? 2.945 9.107 -11.237 1.00 92.06 190 LEU A N 1
ATOM 1462 C CA . LEU A 1 190 ? 1.925 8.462 -12.067 1.00 92.06 190 LEU A CA 1
ATOM 1463 C C . LEU A 1 190 ? 0.588 8.357 -11.320 1.00 92.06 190 LEU A C 1
ATOM 1465 O O . LEU A 1 190 ? -0.445 8.763 -11.861 1.00 92.06 190 LEU A O 1
ATOM 1469 N N . ALA A 1 191 ? 0.609 7.885 -10.069 1.00 92.19 191 ALA A N 1
ATOM 1470 C CA . ALA A 1 191 ? -0.574 7.830 -9.216 1.00 92.19 191 ALA A CA 1
ATOM 1471 C C . ALA A 1 191 ? -1.150 9.230 -8.959 1.00 92.19 191 ALA A C 1
ATOM 1473 O O . ALA A 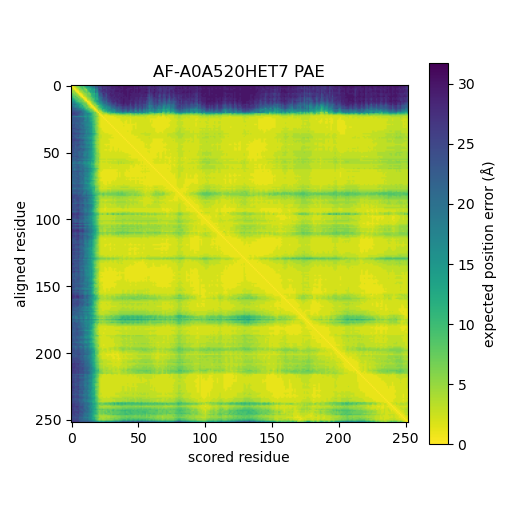1 191 ? -2.350 9.440 -9.137 1.00 92.19 191 ALA A O 1
ATOM 1474 N N . GLU A 1 192 ? -0.314 10.221 -8.633 1.00 91.81 192 GLU A N 1
ATOM 1475 C CA . GLU A 1 192 ? -0.773 11.598 -8.418 1.00 91.81 192 GLU A CA 1
ATOM 1476 C C . GLU A 1 192 ? -1.461 12.181 -9.656 1.00 91.81 192 GLU A C 1
ATOM 1478 O O . GLU A 1 192 ? -2.520 12.806 -9.539 1.00 91.81 192 GLU A O 1
ATOM 1483 N N . ARG A 1 193 ? -0.904 11.961 -10.857 1.00 92.06 193 ARG A N 1
ATOM 1484 C CA . ARG A 1 193 ? -1.538 12.396 -12.111 1.00 92.06 193 ARG A CA 1
ATOM 1485 C C . ARG A 1 193 ? -2.907 11.746 -12.282 1.00 92.06 193 ARG A C 1
ATOM 1487 O O . ARG A 1 193 ? -3.861 12.442 -12.628 1.00 92.06 193 ARG A O 1
ATOM 1494 N N . ALA A 1 194 ? -3.020 10.441 -12.036 1.00 91.38 194 ALA A N 1
ATOM 1495 C CA . ALA A 1 194 ? -4.289 9.729 -12.150 1.00 91.38 194 ALA A CA 1
ATOM 1496 C C . ALA A 1 194 ? -5.331 10.252 -11.147 1.00 91.38 194 ALA A C 1
ATOM 1498 O O . ALA A 1 194 ? -6.471 10.511 -11.524 1.00 91.38 194 ALA A O 1
ATOM 1499 N N . ILE A 1 195 ? -4.932 10.471 -9.892 1.00 93.81 195 ILE A N 1
ATOM 1500 C CA . ILE A 1 195 ? -5.815 10.944 -8.817 1.00 93.81 195 ILE A CA 1
ATOM 1501 C C . ILE A 1 195 ? -6.269 12.394 -9.039 1.00 93.81 195 ILE A C 1
ATOM 1503 O O . ILE A 1 195 ? -7.425 12.731 -8.778 1.00 93.81 195 ILE A O 1
ATOM 1507 N N . SER A 1 196 ? -5.367 13.260 -9.505 1.00 93.12 196 SER A N 1
ATOM 1508 C CA . SER A 1 196 ? -5.642 14.688 -9.715 1.00 93.12 196 SER A CA 1
ATOM 1509 C C . SER A 1 196 ? -6.399 14.988 -11.011 1.00 93.12 196 SER A C 1
ATOM 1511 O O . SER A 1 196 ? -6.935 16.088 -11.164 1.00 93.12 196 SER A O 1
ATOM 1513 N N . THR A 1 197 ? -6.484 14.024 -11.934 1.00 94.31 197 THR A N 1
ATOM 1514 C CA . THR A 1 197 ? -7.250 14.163 -13.176 1.00 94.31 197 THR A CA 1
ATOM 1515 C C . THR A 1 197 ? -8.754 14.086 -12.878 1.00 94.31 197 THR A C 1
ATOM 1517 O O . THR A 1 197 ? -9.222 13.071 -12.365 1.00 94.31 197 THR A O 1
ATOM 1520 N N . PRO A 1 198 ? -9.556 15.121 -13.204 1.00 93.75 198 PRO A N 1
ATOM 1521 C CA . PRO A 1 198 ? -10.999 15.077 -12.995 1.00 93.75 198 PRO A CA 1
ATOM 1522 C C . PRO A 1 198 ? -11.691 13.957 -13.794 1.00 93.75 198 PRO A C 1
ATOM 1524 O O . PRO A 1 198 ? -11.288 13.678 -14.925 1.00 93.75 198 PRO A O 1
ATOM 1527 N N . PRO A 1 199 ? -12.799 13.388 -13.278 1.00 93.44 199 PRO A N 1
ATOM 1528 C CA . PRO A 1 199 ? -13.485 13.744 -12.030 1.00 93.44 199 PRO A CA 1
ATOM 1529 C C . PRO A 1 199 ? -12.809 13.168 -10.774 1.00 93.44 199 PRO A C 1
ATOM 1531 O O . PRO A 1 199 ? -12.119 12.161 -10.840 1.00 93.44 199 PRO A O 1
ATOM 1534 N N . SER A 1 200 ? -13.072 13.773 -9.606 1.00 94.31 200 SER A N 1
ATOM 1535 C CA . SER A 1 200 ? -12.528 13.280 -8.329 1.00 94.31 200 SER A CA 1
ATOM 1536 C C . SER A 1 200 ? -12.895 11.814 -8.070 1.00 94.31 200 SER A C 1
ATOM 1538 O O . SER A 1 200 ? -14.071 11.431 -8.118 1.00 94.31 200 SER A O 1
ATOM 1540 N N . LEU A 1 201 ? -11.884 11.014 -7.720 1.00 94.62 201 LEU A N 1
ATOM 1541 C CA . LEU A 1 201 ? -12.049 9.626 -7.286 1.00 94.62 201 LEU A CA 1
ATOM 1542 C C . LEU A 1 201 ? -12.700 9.535 -5.896 1.00 94.62 201 LEU A C 1
ATOM 1544 O O . LEU A 1 201 ? -13.397 8.560 -5.596 1.00 94.62 201 LEU A O 1
ATOM 1548 N N . VAL A 1 202 ? -12.527 10.556 -5.048 1.00 96.31 202 VAL A N 1
ATOM 1549 C CA . VAL A 1 202 ? -13.143 10.629 -3.717 1.00 96.31 202 VAL A CA 1
ATOM 1550 C C . VAL A 1 202 ? -14.603 11.046 -3.862 1.00 96.31 202 VAL A C 1
ATOM 1552 O O . VAL A 1 202 ? -14.971 12.220 -3.824 1.00 96.31 202 VAL A O 1
ATOM 1555 N N . ARG A 1 203 ? -15.461 10.043 -4.022 1.00 95.62 203 ARG A N 1
ATOM 1556 C CA . ARG A 1 203 ? -16.913 10.197 -4.122 1.00 95.62 203 ARG A CA 1
ATOM 1557 C C . ARG A 1 203 ? -17.631 9.075 -3.393 1.00 95.62 203 ARG A C 1
ATOM 1559 O O . ARG A 1 203 ? -17.028 8.095 -2.956 1.00 95.62 203 ARG A O 1
ATOM 1566 N N . ARG A 1 204 ? -18.952 9.201 -3.282 1.00 96.12 204 ARG A N 1
ATOM 1567 C CA . ARG A 1 204 ? -19.804 8.088 -2.866 1.00 96.12 204 ARG A CA 1
ATOM 1568 C C . ARG A 1 204 ? -20.200 7.268 -4.089 1.00 96.12 204 ARG A C 1
ATOM 1570 O O . ARG A 1 204 ? -20.847 7.774 -5.000 1.00 96.12 204 ARG A O 1
ATOM 1577 N N . TYR A 1 205 ? -19.813 6.006 -4.086 1.00 96.06 205 TYR A N 1
ATOM 1578 C CA . TYR A 1 205 ? -20.051 5.055 -5.158 1.00 96.06 205 TYR A CA 1
ATOM 1579 C C . TYR A 1 205 ? -21.424 4.382 -4.953 1.00 96.06 205 TYR A C 1
ATOM 1581 O O . TYR A 1 205 ? -21.786 4.048 -3.812 1.00 96.06 205 TYR A O 1
ATOM 1589 N N . PRO A 1 206 ? -22.213 4.163 -6.022 1.00 96.62 206 PRO A N 1
ATOM 1590 C CA . PRO A 1 206 ? -23.436 3.369 -5.976 1.00 96.62 206 PRO A CA 1
ATOM 1591 C C . PRO A 1 206 ? -23.204 1.984 -5.366 1.00 96.62 206 PRO A C 1
ATOM 1593 O O . PRO A 1 206 ? -22.119 1.413 -5.455 1.00 96.62 206 PRO A O 1
ATOM 1596 N N . ALA A 1 207 ? -24.235 1.410 -4.743 1.00 94.62 207 ALA A N 1
ATOM 1597 C CA . ALA A 1 207 ? -24.109 0.117 -4.067 1.00 94.62 207 ALA A CA 1
ATOM 1598 C C . ALA A 1 207 ? -23.662 -1.017 -5.006 1.00 94.62 207 ALA A C 1
ATOM 1600 O O . ALA A 1 207 ? -22.834 -1.823 -4.599 1.00 94.62 207 ALA A O 1
ATOM 1601 N N . ALA A 1 208 ? -24.152 -1.036 -6.249 1.00 95.81 208 ALA A N 1
ATOM 1602 C CA . ALA A 1 208 ? -23.752 -2.022 -7.252 1.00 95.81 208 ALA A CA 1
ATOM 1603 C C . ALA A 1 208 ? -22.271 -1.891 -7.647 1.00 95.81 208 ALA A C 1
ATOM 1605 O O . ALA A 1 208 ? -21.569 -2.893 -7.719 1.00 95.81 208 ALA A O 1
ATOM 1606 N N . GLU A 1 209 ? -21.779 -0.659 -7.833 1.00 95.38 209 GLU A N 1
ATOM 1607 C CA . GLU A 1 209 ? -20.364 -0.402 -8.132 1.00 95.38 209 GLU A CA 1
ATOM 1608 C C . GLU A 1 209 ? -19.480 -0.861 -6.964 1.00 95.38 209 GLU A C 1
ATOM 1610 O O . GLU A 1 209 ? -18.545 -1.624 -7.173 1.00 95.38 209 GLU A O 1
ATOM 1615 N N . ARG A 1 210 ? -19.847 -0.512 -5.719 1.00 93.62 210 ARG A N 1
ATOM 1616 C CA . ARG A 1 210 ? -19.137 -0.965 -4.506 1.00 93.62 210 ARG A CA 1
ATOM 1617 C C . ARG A 1 210 ? -19.109 -2.485 -4.358 1.00 93.62 210 ARG A C 1
ATOM 1619 O O . ARG A 1 210 ? -18.088 -3.031 -3.965 1.00 93.62 210 ARG A O 1
ATOM 1626 N N . ALA A 1 211 ? -20.225 -3.154 -4.646 1.00 92.50 211 ALA A N 1
ATOM 1627 C CA . ALA A 1 211 ? -20.305 -4.610 -4.580 1.00 92.50 211 ALA A CA 1
ATOM 1628 C C . ALA A 1 211 ? -19.397 -5.275 -5.621 1.00 92.50 211 ALA A C 1
ATOM 1630 O O . ALA A 1 211 ? -18.819 -6.312 -5.327 1.00 92.50 211 ALA A O 1
ATOM 1631 N N . LYS A 1 212 ? -19.250 -4.665 -6.804 1.00 93.38 212 LYS A N 1
ATOM 1632 C CA . LYS A 1 212 ? -18.356 -5.151 -7.856 1.00 93.38 212 LYS A CA 1
ATOM 1633 C C . LYS A 1 212 ? -16.881 -4.945 -7.497 1.00 93.38 212 LYS A C 1
ATOM 1635 O O . LYS A 1 212 ? -16.125 -5.900 -7.564 1.00 93.38 212 LYS A O 1
ATOM 1640 N N . ILE A 1 213 ? -16.482 -3.730 -7.112 1.00 89.88 213 ILE A N 1
ATOM 1641 C CA . ILE A 1 213 ? -15.065 -3.401 -6.844 1.00 89.88 213 ILE A CA 1
ATOM 1642 C C . ILE A 1 213 ? -14.534 -3.997 -5.533 1.00 89.88 213 ILE A C 1
ATOM 1644 O O . ILE A 1 213 ? -13.333 -4.101 -5.362 1.00 89.88 213 ILE A O 1
ATOM 1648 N N . GLY A 1 214 ? -15.415 -4.343 -4.589 1.00 88.94 214 GLY A N 1
ATOM 1649 C CA . GLY A 1 214 ? -15.045 -5.004 -3.334 1.00 88.94 214 GLY A CA 1
ATOM 1650 C C . GLY A 1 214 ? -15.284 -6.515 -3.335 1.00 88.94 214 GLY A C 1
ATOM 1651 O O . GLY A 1 214 ? -15.306 -7.111 -2.258 1.00 88.94 214 GLY A O 1
ATOM 1652 N N . ALA A 1 215 ? -15.568 -7.112 -4.496 1.00 91.88 215 ALA A N 1
ATOM 1653 C CA . ALA A 1 215 ? -15.737 -8.555 -4.638 1.00 91.88 215 ALA A CA 1
ATOM 1654 C C . ALA A 1 215 ? -14.383 -9.280 -4.597 1.00 91.88 215 ALA A C 1
ATOM 1656 O O . ALA A 1 215 ? -13.334 -8.651 -4.675 1.00 91.88 215 ALA A O 1
ATOM 1657 N N . GLY A 1 216 ? -14.428 -10.609 -4.507 1.00 95.88 216 GLY A N 1
ATOM 1658 C CA . GLY A 1 216 ? -13.234 -11.448 -4.477 1.00 95.88 216 GLY A CA 1
ATOM 1659 C C . GLY A 1 216 ? -12.663 -11.653 -3.076 1.00 95.88 216 GLY A C 1
ATOM 1660 O O . GLY A 1 216 ? -13.197 -11.197 -2.060 1.00 95.88 216 GLY A O 1
ATOM 1661 N N . THR A 1 217 ? -11.592 -12.427 -3.041 1.00 97.56 217 THR A N 1
ATOM 1662 C CA . THR A 1 217 ? -10.760 -12.706 -1.874 1.00 97.56 217 THR A CA 1
ATOM 1663 C C . THR A 1 217 ? -9.486 -11.866 -1.924 1.00 97.56 217 THR A C 1
ATOM 1665 O O . THR A 1 217 ? -9.151 -11.292 -2.957 1.00 97.56 217 THR A O 1
ATOM 1668 N N . VAL A 1 218 ? -8.723 -11.831 -0.827 1.00 97.62 218 VAL A N 1
ATOM 1669 C CA . VAL A 1 218 ? -7.412 -11.159 -0.827 1.00 97.62 218 VAL A CA 1
ATOM 1670 C C . VAL A 1 218 ? -6.475 -11.792 -1.867 1.00 97.62 218 VAL A C 1
ATOM 1672 O O . VAL A 1 218 ? -5.727 -11.079 -2.525 1.00 97.62 218 VAL A O 1
ATOM 1675 N N . THR A 1 219 ? -6.570 -13.109 -2.086 1.00 97.25 219 THR A N 1
ATOM 1676 C CA . THR A 1 219 ? -5.836 -13.810 -3.151 1.00 97.25 219 THR A CA 1
ATOM 1677 C C . THR A 1 219 ? -6.273 -13.388 -4.555 1.00 97.25 219 THR A C 1
ATOM 1679 O O . THR A 1 219 ? -5.430 -13.327 -5.449 1.00 97.25 219 THR A O 1
ATOM 1682 N N . ASP A 1 220 ? -7.554 -13.079 -4.768 1.00 97.94 220 ASP A N 1
ATOM 1683 C CA . ASP A 1 220 ? -8.025 -12.562 -6.058 1.00 97.94 220 ASP A CA 1
ATOM 1684 C C . ASP A 1 220 ? -7.452 -11.161 -6.313 1.00 97.94 220 ASP A C 1
ATOM 1686 O O . ASP A 1 220 ? -6.872 -10.935 -7.370 1.00 97.94 220 ASP A O 1
ATOM 1690 N N . TRP A 1 221 ? -7.476 -10.267 -5.317 1.00 97.62 221 TRP A N 1
ATOM 1691 C CA . TRP A 1 221 ? -6.848 -8.938 -5.419 1.00 97.62 221 TRP A CA 1
ATOM 1692 C C . TRP A 1 221 ? -5.339 -9.025 -5.662 1.00 97.62 221 TRP A C 1
ATOM 1694 O O . TRP A 1 221 ? -4.785 -8.283 -6.468 1.00 97.62 221 TRP A O 1
ATOM 1704 N N . SER A 1 222 ? -4.662 -9.973 -5.008 1.00 98.00 222 SER A N 1
ATOM 1705 C CA . SER A 1 222 ? -3.258 -10.281 -5.278 1.00 98.00 222 SER A CA 1
ATOM 1706 C C . SER A 1 222 ? -3.002 -10.678 -6.728 1.00 98.00 222 SER A C 1
ATOM 1708 O O . SER A 1 222 ? -2.021 -10.226 -7.311 1.00 98.00 222 SER A O 1
ATOM 1710 N N . ARG A 1 223 ? -3.866 -11.516 -7.309 1.00 98.12 223 ARG A N 1
ATOM 1711 C CA . ARG A 1 223 ? -3.750 -11.936 -8.708 1.00 98.12 223 ARG A CA 1
ATOM 1712 C C . ARG A 1 223 ? -3.999 -10.771 -9.658 1.00 98.12 223 ARG A C 1
ATOM 1714 O O . ARG A 1 223 ? -3.219 -10.584 -10.580 1.00 98.12 223 ARG A O 1
ATOM 1721 N N . GLU A 1 224 ? -5.040 -9.982 -9.412 1.00 97.62 224 GLU A N 1
ATOM 1722 C CA . GLU A 1 224 ? -5.367 -8.793 -10.210 1.00 97.62 224 GLU A CA 1
ATOM 1723 C C . GLU A 1 224 ? -4.208 -7.786 -10.213 1.00 97.62 224 GLU A C 1
ATOM 1725 O O . GLU A 1 224 ? -3.828 -7.267 -11.262 1.00 97.62 224 GLU A O 1
ATOM 1730 N N . SER A 1 225 ? -3.601 -7.549 -9.048 1.00 97.75 225 SER A N 1
ATOM 1731 C CA . SER A 1 225 ? -2.453 -6.652 -8.910 1.00 97.75 225 SER A CA 1
ATOM 1732 C C . SER A 1 225 ? -1.199 -7.207 -9.600 1.00 97.75 225 SER A C 1
ATOM 1734 O O . SER A 1 225 ? -0.506 -6.475 -10.303 1.00 97.75 225 SER A O 1
ATOM 1736 N N . TRP A 1 226 ? -0.959 -8.519 -9.512 1.00 98.25 226 TRP A N 1
ATOM 1737 C CA . TRP A 1 226 ? 0.102 -9.209 -10.257 1.00 98.25 226 TRP A CA 1
ATOM 1738 C C . TRP A 1 226 ? -0.095 -9.131 -11.789 1.00 98.25 226 TRP A C 1
ATOM 1740 O O . TRP A 1 226 ? 0.853 -8.850 -12.524 1.00 98.25 226 TRP A O 1
ATOM 1750 N N . GLU A 1 227 ? -1.325 -9.285 -12.293 1.00 98.25 227 GLU A N 1
ATOM 1751 C CA . GLU A 1 227 ? -1.658 -9.099 -13.719 1.00 98.25 227 GLU A CA 1
ATOM 1752 C C . GLU A 1 227 ? -1.449 -7.642 -14.168 1.00 98.25 227 GLU A C 1
ATOM 1754 O O . GLU A 1 227 ? -0.926 -7.367 -15.258 1.00 98.25 227 GLU A O 1
ATOM 1759 N N . ALA A 1 228 ? -1.816 -6.686 -13.311 1.00 98.06 228 ALA A N 1
ATOM 1760 C CA . ALA A 1 228 ? -1.546 -5.272 -13.538 1.00 98.06 228 ALA A CA 1
ATOM 1761 C C . ALA A 1 228 ? -0.038 -4.982 -13.544 1.00 98.06 228 ALA A C 1
ATOM 1763 O O . ALA A 1 228 ? 0.416 -4.175 -14.354 1.00 98.06 228 ALA A O 1
ATOM 1764 N N . ALA A 1 229 ? 0.750 -5.672 -12.714 1.00 97.94 229 ALA A N 1
ATOM 1765 C CA . ALA A 1 229 ? 2.201 -5.527 -12.667 1.00 97.94 229 ALA A CA 1
ATOM 1766 C C . ALA A 1 229 ? 2.832 -6.028 -13.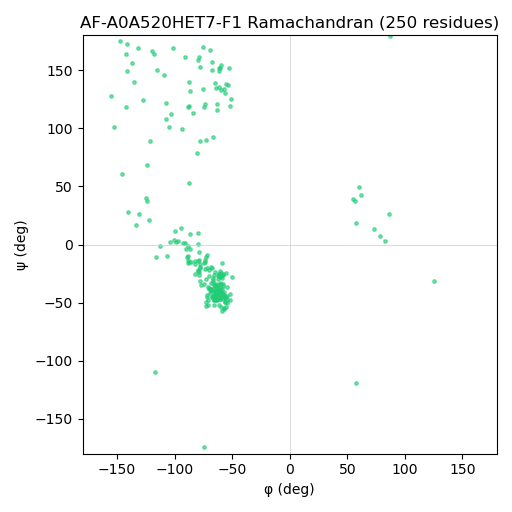965 1.00 97.94 229 ALA A C 1
ATOM 1768 O O . ALA A 1 229 ? 3.643 -5.329 -14.568 1.00 97.94 229 ALA A O 1
ATOM 1769 N N . HIS A 1 230 ? 2.388 -7.184 -14.463 1.00 98.00 230 HIS A N 1
ATOM 1770 C CA . HIS A 1 230 ? 2.789 -7.692 -15.773 1.00 98.00 230 HIS A CA 1
ATOM 1771 C C . HIS A 1 230 ? 2.521 -6.651 -16.880 1.00 98.00 230 HIS A C 1
ATOM 1773 O O . HIS A 1 230 ? 3.402 -6.342 -17.682 1.00 98.00 230 HIS A O 1
ATOM 1779 N N . THR A 1 231 ? 1.349 -6.009 -16.863 1.00 97.44 231 THR A N 1
ATOM 1780 C CA . THR A 1 231 ? 1.017 -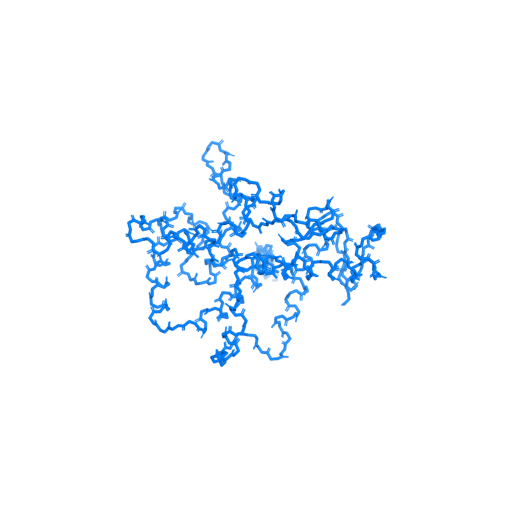4.919 -17.799 1.00 97.44 231 THR A CA 1
ATOM 1781 C C . THR A 1 231 ? 1.908 -3.684 -17.606 1.00 97.44 231 THR A C 1
ATOM 1783 O O . THR A 1 231 ? 2.351 -3.080 -18.585 1.00 97.44 231 THR A O 1
ATOM 1786 N N . ALA A 1 232 ? 2.207 -3.314 -16.358 1.00 96.38 232 ALA A N 1
ATOM 1787 C CA . ALA A 1 232 ? 3.084 -2.197 -16.017 1.00 96.38 232 ALA A CA 1
ATOM 1788 C C . ALA A 1 232 ? 4.509 -2.402 -16.551 1.00 96.38 232 ALA A C 1
ATOM 1790 O O . ALA A 1 232 ? 5.076 -1.489 -17.156 1.00 96.38 232 ALA A O 1
ATOM 1791 N N . TYR A 1 233 ? 5.062 -3.607 -16.393 1.00 97.56 233 TYR A N 1
ATOM 1792 C CA . TYR A 1 233 ? 6.354 -3.974 -16.968 1.00 97.56 233 TYR A CA 1
ATOM 1793 C C . TYR A 1 233 ? 6.310 -3.971 -18.496 1.00 97.56 233 TYR A C 1
ATOM 1795 O O . TYR A 1 233 ? 7.203 -3.400 -19.113 1.00 97.56 233 TYR A O 1
ATOM 1803 N N . ALA A 1 234 ? 5.271 -4.530 -19.126 1.00 96.50 234 ALA A N 1
ATOM 1804 C CA . ALA A 1 234 ? 5.138 -4.482 -20.584 1.00 96.50 234 ALA A CA 1
ATOM 1805 C C . ALA A 1 234 ? 5.159 -3.036 -21.100 1.00 96.50 234 ALA A C 1
ATOM 1807 O O . ALA A 1 234 ? 5.883 -2.729 -22.048 1.00 96.50 234 ALA A O 1
ATOM 1808 N N . ALA A 1 235 ? 4.426 -2.130 -20.447 1.00 94.75 235 ALA A N 1
ATOM 1809 C CA . ALA A 1 235 ? 4.423 -0.713 -20.797 1.00 94.75 235 ALA A CA 1
ATOM 1810 C C . ALA A 1 235 ? 5.813 -0.073 -20.630 1.00 94.75 235 ALA A C 1
ATOM 1812 O O . ALA A 1 235 ? 6.273 0.632 -21.527 1.00 94.75 235 ALA A O 1
ATOM 1813 N N . ALA A 1 236 ? 6.505 -0.359 -19.524 1.00 94.81 236 ALA A N 1
ATOM 1814 C CA . ALA A 1 236 ? 7.828 0.194 -19.236 1.00 94.81 236 ALA A CA 1
ATOM 1815 C C . ALA A 1 236 ? 8.933 -0.331 -20.171 1.00 94.81 236 ALA A C 1
ATOM 1817 O O . ALA A 1 236 ? 9.883 0.389 -20.479 1.00 94.81 236 ALA A O 1
ATOM 1818 N N . LEU A 1 237 ? 8.827 -1.587 -20.615 1.00 94.31 237 LEU A N 1
ATOM 1819 C CA . LEU A 1 237 ? 9.869 -2.292 -21.370 1.00 94.31 237 LEU A CA 1
ATOM 1820 C C . LEU A 1 237 ? 9.639 -2.298 -22.891 1.00 94.31 237 LEU A C 1
ATOM 1822 O O . LEU A 1 237 ? 10.446 -2.858 -23.631 1.00 94.31 237 LEU A O 1
ATOM 1826 N N . GLY A 1 238 ? 8.578 -1.651 -23.380 1.00 90.81 238 GLY A N 1
ATOM 1827 C CA . GLY A 1 238 ? 8.307 -1.526 -24.816 1.00 90.81 238 GLY A CA 1
ATOM 1828 C C . GLY A 1 238 ? 7.523 -2.692 -25.428 1.00 90.81 238 GLY A C 1
ATOM 1829 O O . GLY A 1 238 ? 7.638 -2.943 -26.625 1.00 90.81 238 GLY A O 1
ATOM 1830 N N . GLY A 1 239 ? 6.716 -3.388 -24.626 1.00 91.81 239 GLY A N 1
ATOM 1831 C CA . GLY A 1 239 ? 5.683 -4.327 -25.075 1.00 91.81 239 GLY A CA 1
ATOM 1832 C C . GLY A 1 239 ? 5.791 -5.729 -24.478 1.00 91.81 239 GLY A C 1
ATOM 1833 O O . GLY A 1 239 ? 4.763 -6.361 -24.255 1.00 91.81 239 GLY A O 1
ATOM 1834 N N . ASP A 1 240 ? 7.002 -6.201 -24.183 1.00 94.75 240 ASP A N 1
ATOM 1835 C CA . ASP A 1 240 ? 7.233 -7.495 -23.535 1.00 94.75 240 ASP A CA 1
ATOM 1836 C C . ASP A 1 240 ? 7.681 -7.281 -22.088 1.00 94.75 240 ASP A C 1
ATOM 1838 O O . ASP A 1 240 ? 8.810 -6.861 -21.826 1.00 94.75 240 ASP A O 1
ATOM 1842 N N . ALA A 1 241 ? 6.799 -7.590 -21.141 1.00 95.25 241 ALA A N 1
ATOM 1843 C CA . ALA A 1 241 ? 7.101 -7.496 -19.719 1.00 95.25 241 ALA A CA 1
ATOM 1844 C C . ALA A 1 241 ? 8.252 -8.408 -19.294 1.00 95.25 241 ALA A C 1
ATOM 1846 O O . ALA A 1 241 ? 8.950 -8.105 -18.331 1.00 95.25 241 ALA A O 1
ATOM 1847 N N . CYS A 1 242 ? 8.456 -9.510 -20.017 1.00 96.00 242 CYS A N 1
ATOM 1848 C CA . CYS A 1 242 ? 9.476 -10.504 -19.734 1.00 96.00 242 CYS A CA 1
ATOM 1849 C C . CYS A 1 242 ? 10.751 -10.311 -20.563 1.00 96.00 242 CYS A C 1
ATOM 1851 O O . CYS A 1 242 ? 11.713 -11.071 -20.417 1.00 96.00 242 CYS A O 1
ATOM 1853 N N . GLY A 1 243 ? 10.783 -9.248 -21.367 1.00 92.62 243 GLY A N 1
ATOM 1854 C CA . GLY A 1 243 ? 11.877 -8.906 -22.255 1.00 92.62 243 GLY A CA 1
ATOM 1855 C C . GLY A 1 243 ? 13.105 -8.336 -21.546 1.00 92.62 243 GLY A C 1
ATOM 1856 O O . GLY A 1 243 ? 13.211 -8.277 -20.312 1.00 92.62 243 GLY A O 1
ATOM 1857 N N . ALA A 1 244 ? 14.063 -7.912 -22.371 1.00 92.44 244 ALA A N 1
ATOM 1858 C CA . ALA A 1 244 ? 15.285 -7.264 -21.918 1.00 92.44 244 ALA A CA 1
ATOM 1859 C C . ALA A 1 244 ? 14.982 -5.913 -21.256 1.00 92.44 244 ALA A C 1
ATOM 1861 O O . ALA A 1 244 ? 14.180 -5.132 -21.762 1.00 92.44 244 ALA A O 1
ATOM 1862 N N . VAL A 1 245 ? 15.672 -5.620 -20.153 1.00 91.62 245 VAL A N 1
ATOM 1863 C CA . VAL A 1 245 ? 15.500 -4.366 -19.413 1.00 91.62 245 VAL A CA 1
ATOM 1864 C C . VAL A 1 245 ? 16.442 -3.300 -19.983 1.00 91.62 245 VAL A C 1
ATOM 1866 O O . VAL A 1 245 ? 17.664 -3.485 -19.940 1.00 91.62 245 VAL A O 1
ATOM 1869 N N . PRO A 1 246 ? 15.926 -2.179 -20.522 1.00 91.50 246 PRO A N 1
ATOM 1870 C CA . PRO A 1 246 ? 16.760 -1.055 -20.931 1.00 91.50 246 PRO A CA 1
ATOM 1871 C C . PRO A 1 246 ? 17.561 -0.493 -19.752 1.00 91.50 246 PRO A C 1
ATOM 1873 O O . PRO A 1 246 ? 17.127 -0.544 -18.606 1.00 91.50 246 PRO A O 1
ATOM 1876 N N . ALA A 1 247 ? 18.702 0.146 -20.027 1.00 92.44 247 ALA A N 1
ATOM 1877 C CA . ALA A 1 247 ? 19.500 0.800 -18.979 1.00 92.44 247 ALA A CA 1
ATOM 1878 C C . ALA A 1 247 ? 18.716 1.883 -18.207 1.00 92.44 247 ALA A C 1
ATOM 1880 O O . ALA A 1 247 ? 19.055 2.215 -17.065 1.00 92.44 247 ALA A O 1
ATOM 1881 N N . ARG A 1 248 ? 17.702 2.457 -18.862 1.00 94.81 248 ARG A N 1
ATOM 1882 C CA . ARG A 1 248 ? 16.740 3.398 -18.303 1.00 94.81 248 ARG A CA 1
ATOM 1883 C C . ARG A 1 248 ? 15.452 3.334 -19.120 1.00 94.81 248 ARG A C 1
ATOM 1885 O O . ARG A 1 248 ? 15.516 3.448 -20.343 1.00 94.81 248 ARG A O 1
ATOM 1892 N N . VAL A 1 249 ? 14.319 3.143 -18.456 1.00 95.00 249 VAL A N 1
ATOM 1893 C CA . VAL A 1 249 ? 12.991 3.155 -19.087 1.00 95.00 249 VAL A CA 1
ATOM 1894 C C . VAL A 1 249 ? 12.396 4.560 -19.055 1.00 95.00 249 VAL A C 1
ATOM 1896 O O . VAL A 1 249 ? 12.821 5.406 -18.267 1.00 95.00 249 VAL A O 1
ATOM 1899 N N . LYS A 1 250 ? 11.398 4.813 -19.899 1.00 93.38 250 LYS A N 1
ATOM 1900 C CA . LYS A 1 250 ? 10.675 6.084 -19.935 1.00 93.38 250 LYS A CA 1
ATOM 1901 C C . LYS A 1 250 ? 9.176 5.814 -19.845 1.00 93.38 250 LYS A C 1
ATOM 1903 O O . LYS A 1 250 ? 8.649 5.060 -20.655 1.00 93.38 250 LYS A O 1
ATOM 1908 N N . MET A 1 251 ? 8.527 6.420 -18.857 1.00 90.81 251 MET A N 1
ATOM 1909 C CA . MET A 1 251 ? 7.086 6.333 -18.612 1.00 90.81 251 MET A CA 1
ATOM 1910 C C . MET A 1 251 ? 6.445 7.668 -19.004 1.00 90.81 251 MET A C 1
ATOM 1912 O O . MET A 1 251 ? 6.835 8.697 -18.454 1.00 90.81 251 MET A O 1
ATOM 1916 N N . ASP A 1 252 ? 5.485 7.665 -19.931 1.00 78.12 252 ASP A N 1
ATOM 1917 C CA . ASP A 1 252 ? 4.860 8.874 -20.504 1.00 78.12 252 ASP A CA 1
ATOM 1918 C C . ASP A 1 252 ? 3.381 9.048 -20.091 1.00 78.12 252 ASP A C 1
ATOM 1920 O O . ASP A 1 252 ? 2.681 8.024 -19.941 1.00 78.12 252 ASP A O 1
#

Foldseek 3Di:
DVPVVVVVVVVVPPPDPCPVFLLVLLLQLLLQVLQADDPVVVVVLQVLLCVQVLLVCPQQRRNDSSSLQCRLVSLQCDADPVRHRPPVLLPQLLAFAFELPDPGDRPVRQPPNNYLLSLLVVLVVLCPDPPRDSSSVSVSSSSNSHSVSSLLQLLRLYHNVCSSFCNAQEAEAVRGDRNDTLSSCSSGDVSVVVCPPDDHSSHHDDPVVVCVVPDDGSVVSSVVSSNVSQVSLCQFQVHGSNDDRPPYTYHD

Sequence (252 aa):
MKRFLLAAIASLGLASPATAFWEYGHQTVAQIAYSNVTPKTKAAIRKLLAQQALLDTPECPAGTIEQASVWADCIKPLKTTDGKSRFGFAYTWHFQDADVCAPFDLTPACKDGNCVSAQIERDVKLLRDRATSPKDRVQALAFLIHFVGDLHQPLHAGDRNDKGGNDVKADYGIYGPARFNLHSIWDGPLAERAISTPPSLVRRYPAAERAKIGAGTVTDWSRESWEAAHTAYAAALGGDACGAVPARVKMD

Nearest PDB structures (foldseek):
  8qjm-assembly1_A  TM=7.320E-01  e=1.028E-08  Stenotrophomonas maltophilia
  4cxv-assembly2_B  TM=7.430E-01  e=1.107E-07  Arabidopsis thaliana
  4cxv-assembly1_A  TM=7.116E-01  e=5.096E-08  Arabidopsis thaliana
  4dj4-assembly1_B  TM=7.422E-01  e=1.251E-06  Solanum lycopersicum
  4jdg-assembly1_A  TM=6.825E-01  e=2.031E-06  Solanum lycopersicum

Mean predicted aligned error: 5.97 Å

Solvent-accessible surface area (backbone atoms only — not comparable to full-atom values): 13541 Å² total; per-residue (Å²): 130,79,75,68,61,64,64,64,63,70,72,73,77,74,78,67,80,85,64,54,43,51,45,51,49,28,28,47,54,30,45,26,52,62,56,59,49,53,74,70,53,51,53,52,50,50,61,37,23,70,48,40,73,64,69,72,42,90,93,42,57,31,62,44,61,47,38,12,14,42,26,68,65,57,42,54,80,40,55,44,97,88,66,46,64,68,43,57,86,52,61,50,33,52,26,26,62,20,53,49,83,50,81,90,52,59,68,81,27,34,52,95,50,50,7,17,60,50,45,41,55,50,20,54,49,43,64,67,40,85,84,50,50,72,50,59,33,34,50,27,50,25,44,37,50,26,30,60,44,32,40,67,36,25,46,27,22,11,17,78,94,30,75,20,32,57,70,38,38,26,22,53,60,93,53,55,60,92,86,37,14,46,30,58,37,55,47,9,66,54,40,49,52,61,59,71,42,81,73,70,73,71,46,73,67,57,70,68,58,48,55,61,78,67,53,81,50,65,68,49,49,41,49,55,14,20,55,46,19,30,51,51,37,10,65,46,48,77,66,45,51,79,54,76,80,64,93,57,31,60,46,121